Protein AF-A0A7N0UU63-F1 (afdb_monomer)

pLDDT: mean 82.85, std 14.58, range [41.97, 98.31]

Mean predicted aligned error: 13.63 Å

Foldseek 3Di:
DDDDDDDPPPPPPPPPPPPPPVVVVVVLVVVLVVLVVVLCVCVVLLVVCVVVLANPPPALVVLLVLLLVLLVQLLCQDCLNPNPSNSSNVSSVVSNVSSVVSLVSCCRRYDPVRNVVSVVSNVVSVVVSVLVNQCSVCVSVVVVVVSVVVSVVVVVVVVVVVVVVVVVVVVVVVVVVVVVVVVVVVVVVVCPPD

Secondary structure (DSSP, 8-state):
---PPPP--------------HHHHHHHHHHHHHHHHHHHTTHHHHHHHHHHTS-TT--SHHHHHHHHHHHHHHHHTSTTTSTT-HHHHHHHHHHHHHHHHHHHHHHHHS-HHHHHHHHHHHHHHHHHHHHHHHHHHHHHTT-HHHHHHHHHHHHHHHHHHHHHHHHHHHHHHHHHHHHHHHHHHHHHHHT---

Organism: Kalanchoe fedtschenkoi (NCBI:txid63787)

Nearest PDB structures (foldseek):
  5cth-assembly1_B  TM=8.020E-01  e=4.802E-07  Oryza sativa Japonica Group
  5xpd-assembly1_A  TM=7.565E-01  e=1.067E-05  Arabidopsis thaliana
  4x5m-assembly2_B  TM=5.406E-01  e=2.358E-01  Escherichia coli UMEA 3162-1
  3fyq-assembly1_A  TM=2.876E-01  e=2.354E+00  Drosophila melanogaster

Structure (mmCIF, N/CA/C/O backbone):
data_AF-A0A7N0UU63-F1
#
_entry.id   AF-A0A7N0UU63-F1
#
loop_
_atom_site.group_PDB
_atom_site.id
_atom_site.type_symbol
_atom_site.label_atom_id
_atom_site.label_alt_id
_atom_site.label_comp_id
_atom_site.label_asym_id
_atom_site.label_entity_id
_atom_site.label_seq_id
_atom_site.pdbx_PDB_ins_code
_atom_site.Cartn_x
_atom_site.Cartn_y
_atom_site.Cartn_z
_atom_site.occupancy
_atom_site.B_iso_or_equiv
_atom_site.auth_seq_id
_atom_site.auth_comp_id
_atom_site.auth_asym_id
_atom_site.auth_atom_id
_atom_site.pdbx_PDB_model_num
ATOM 1 N N . MET A 1 1 ? 35.064 -8.874 -68.562 1.00 46.47 1 MET A N 1
ATOM 2 C CA . MET A 1 1 ? 35.693 -8.783 -67.228 1.00 46.47 1 MET A CA 1
ATOM 3 C C . MET A 1 1 ? 34.594 -8.720 -66.178 1.00 46.47 1 MET A C 1
ATOM 5 O O . MET A 1 1 ? 33.896 -7.724 -66.097 1.00 46.47 1 MET A O 1
ATOM 9 N N . HIS A 1 2 ? 34.352 -9.835 -65.486 1.00 50.53 2 HIS A N 1
ATOM 10 C CA . HIS A 1 2 ? 33.284 -10.004 -64.494 1.00 50.53 2 HIS A CA 1
ATOM 11 C C . HIS A 1 2 ? 33.895 -9.864 -63.090 1.00 50.53 2 HIS A C 1
ATOM 13 O O . HIS A 1 2 ? 34.487 -10.811 -62.577 1.00 50.53 2 HIS A O 1
ATOM 19 N N . GLY A 1 3 ? 33.800 -8.676 -62.492 1.00 55.97 3 GLY A N 1
ATOM 20 C CA . GLY A 1 3 ? 34.194 -8.434 -61.102 1.00 55.97 3 GLY A CA 1
ATOM 21 C C . GLY A 1 3 ? 32.982 -8.579 -60.185 1.00 55.97 3 GLY A C 1
ATOM 22 O O . GLY A 1 3 ? 32.097 -7.731 -60.210 1.00 55.97 3 GLY A O 1
ATOM 23 N N . ARG A 1 4 ? 32.917 -9.674 -59.417 1.00 59.22 4 ARG A N 1
ATOM 24 C CA . ARG A 1 4 ? 31.860 -9.938 -58.425 1.00 59.22 4 ARG A CA 1
ATOM 25 C C . ARG A 1 4 ? 31.861 -8.861 -57.339 1.00 59.22 4 ARG A C 1
ATOM 27 O O . ARG A 1 4 ? 32.915 -8.531 -56.802 1.00 59.22 4 ARG A O 1
ATOM 34 N N . ALA A 1 5 ? 30.671 -8.387 -56.976 1.00 63.97 5 ALA A N 1
ATOM 35 C CA . ALA A 1 5 ? 30.457 -7.594 -55.772 1.00 63.97 5 ALA A CA 1
ATOM 36 C C . ALA A 1 5 ? 30.889 -8.381 -54.512 1.00 63.97 5 ALA A C 1
ATOM 38 O O . ALA A 1 5 ? 30.737 -9.608 -54.480 1.00 63.97 5 ALA A O 1
ATOM 39 N N . PRO A 1 6 ? 31.426 -7.711 -53.476 1.00 61.84 6 PRO A N 1
ATOM 40 C CA . PRO A 1 6 ? 31.807 -8.368 -52.231 1.00 61.84 6 PRO A CA 1
ATOM 41 C C . PRO A 1 6 ? 30.570 -8.895 -51.479 1.00 61.84 6 PRO A C 1
ATOM 43 O O . PRO A 1 6 ? 29.479 -8.333 -51.610 1.00 61.84 6 PRO A O 1
ATOM 46 N N . PRO A 1 7 ? 30.711 -9.967 -50.680 1.00 58.62 7 PRO A N 1
ATOM 47 C CA . PRO A 1 7 ? 29.585 -10.562 -49.979 1.00 58.62 7 PRO A CA 1
ATOM 48 C C . PRO A 1 7 ? 29.078 -9.617 -48.885 1.00 58.62 7 PRO A C 1
ATOM 50 O O . PRO A 1 7 ? 29.836 -9.181 -48.016 1.00 58.62 7 PRO A O 1
ATOM 53 N N . VAL A 1 8 ? 27.773 -9.343 -48.902 1.00 59.44 8 VAL A N 1
ATOM 54 C CA . VAL A 1 8 ? 27.062 -8.689 -47.800 1.00 59.44 8 VAL A CA 1
ATOM 55 C C . VAL A 1 8 ? 27.135 -9.628 -46.600 1.00 59.44 8 VAL A C 1
ATOM 57 O O . VAL A 1 8 ? 26.431 -10.636 -46.525 1.00 59.44 8 VAL A O 1
ATOM 60 N N . ARG A 1 9 ? 28.042 -9.330 -45.668 1.00 55.66 9 ARG A N 1
ATOM 61 C CA . ARG A 1 9 ? 28.145 -10.044 -44.398 1.00 55.66 9 ARG A CA 1
ATOM 62 C C . ARG A 1 9 ? 26.876 -9.738 -43.611 1.00 55.66 9 ARG A C 1
ATOM 64 O O . ARG A 1 9 ? 26.753 -8.669 -43.026 1.00 55.66 9 ARG A O 1
ATOM 71 N N . SER A 1 10 ? 25.932 -10.675 -43.639 1.00 49.56 10 SER A N 1
ATOM 72 C CA . SER A 1 10 ? 24.759 -10.681 -42.773 1.00 49.56 10 SER A CA 1
ATOM 73 C C . SER A 1 10 ? 25.243 -10.700 -41.325 1.00 49.56 10 SER A C 1
ATOM 75 O O . SER A 1 10 ? 25.594 -11.742 -40.771 1.00 49.56 10 SER A O 1
ATOM 77 N N . THR A 1 11 ? 25.340 -9.519 -40.719 1.00 49.12 11 THR A N 1
ATOM 78 C CA . THR A 1 11 ? 25.430 -9.358 -39.276 1.00 49.12 11 THR A CA 1
ATOM 79 C C . THR A 1 11 ? 24.056 -9.701 -38.732 1.00 49.12 11 THR A C 1
ATOM 81 O O . THR A 1 11 ? 23.241 -8.831 -38.430 1.00 49.12 11 THR A O 1
ATOM 84 N N . ALA A 1 12 ? 23.793 -11.008 -38.647 1.00 52.69 12 ALA A N 1
ATOM 85 C CA . ALA A 1 12 ? 22.730 -11.557 -37.835 1.00 52.69 12 ALA A CA 1
ATOM 86 C C . ALA A 1 12 ? 22.802 -10.832 -36.495 1.00 52.69 12 ALA A C 1
ATOM 88 O O . ALA A 1 12 ? 23.762 -10.977 -35.733 1.00 52.69 12 ALA A O 1
ATOM 89 N N . THR A 1 13 ? 21.823 -9.960 -36.282 1.00 48.84 13 THR A N 1
ATOM 90 C CA . THR A 1 13 ? 21.628 -9.223 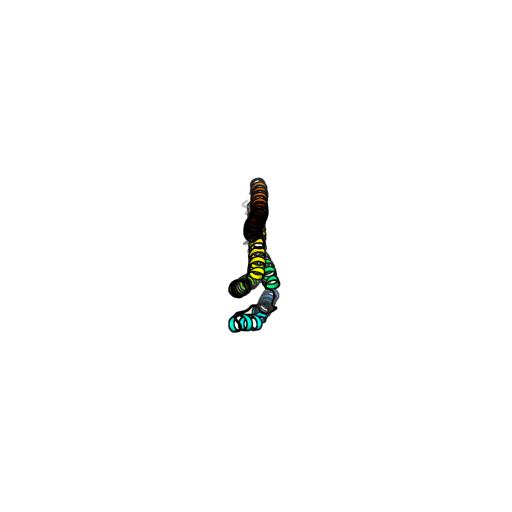-35.054 1.00 48.84 13 THR A CA 1
ATOM 91 C C . THR A 1 13 ? 21.385 -10.289 -34.008 1.00 48.84 13 THR A C 1
ATOM 93 O O . THR A 1 13 ? 20.261 -10.749 -33.810 1.00 48.84 13 THR A O 1
ATOM 96 N N . ARG A 1 14 ? 22.461 -10.743 -33.363 1.00 47.53 14 ARG A N 1
ATOM 97 C CA . ARG A 1 14 ? 22.382 -11.410 -32.079 1.00 47.53 14 ARG A CA 1
ATOM 98 C C . ARG A 1 14 ? 21.751 -10.345 -31.199 1.00 47.53 14 ARG A C 1
ATOM 100 O O . ARG A 1 14 ? 22.450 -9.486 -30.671 1.00 47.53 14 ARG A O 1
ATOM 107 N N . LYS A 1 15 ? 20.414 -10.332 -31.128 1.00 42.56 15 LYS A N 1
ATOM 108 C CA . LYS A 1 15 ? 19.699 -9.755 -29.999 1.00 42.56 15 LYS A CA 1
ATOM 109 C C . LYS A 1 15 ? 20.327 -10.482 -28.830 1.00 42.56 15 LYS A C 1
ATOM 111 O O . LYS A 1 15 ? 20.055 -11.659 -28.610 1.00 42.56 15 LYS A O 1
ATOM 116 N N . SER A 1 16 ? 21.317 -9.829 -28.232 1.00 41.97 16 SER A N 1
ATOM 117 C CA . SER A 1 16 ? 21.911 -10.237 -26.984 1.00 41.97 16 SER A CA 1
ATOM 118 C C . SER A 1 16 ? 20.726 -10.244 -26.043 1.00 41.97 16 SER A C 1
ATOM 120 O O . SER A 1 16 ? 20.267 -9.192 -25.608 1.00 41.9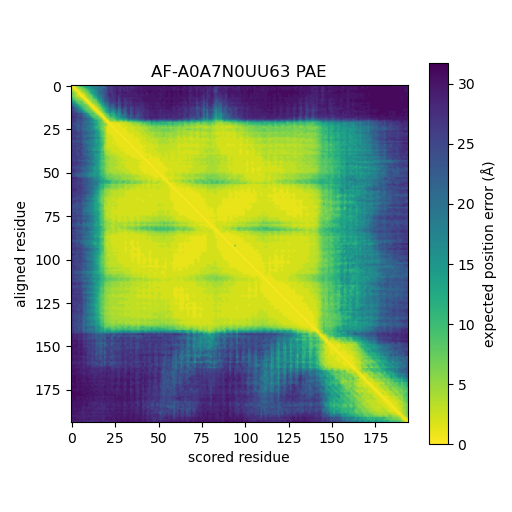7 16 SER A O 1
ATOM 122 N N . PHE A 1 17 ? 20.124 -11.419 -25.883 1.00 46.50 17 PHE A N 1
ATOM 123 C CA . PHE A 1 17 ? 19.252 -11.700 -24.771 1.00 46.50 17 PHE A CA 1
ATOM 124 C C . PHE A 1 17 ? 20.180 -11.498 -23.587 1.00 46.50 17 PHE A C 1
ATOM 126 O O . PHE A 1 17 ? 21.061 -12.324 -23.343 1.00 46.50 17 PHE A O 1
ATOM 133 N N . THR A 1 18 ? 20.120 -10.300 -23.010 1.00 53.41 18 THR A N 1
ATOM 134 C CA . THR A 1 18 ? 20.907 -9.892 -21.862 1.00 53.41 18 THR A CA 1
ATOM 135 C C . THR A 1 18 ? 20.716 -10.990 -20.834 1.00 53.41 18 THR A C 1
ATOM 137 O O . THR A 1 18 ? 19.637 -11.135 -20.262 1.00 53.41 18 THR A O 1
ATOM 140 N N . MET A 1 19 ? 21.738 -11.834 -20.654 1.00 46.66 19 MET A N 1
ATOM 141 C CA . MET A 1 19 ? 21.790 -12.690 -19.485 1.00 46.66 19 MET A CA 1
ATOM 142 C C . MET A 1 19 ? 21.797 -11.718 -18.315 1.00 46.66 19 MET A C 1
ATOM 144 O O . MET A 1 19 ? 22.805 -11.055 -18.067 1.00 46.66 19 MET A O 1
ATOM 148 N N . HIS A 1 20 ? 20.652 -11.584 -17.643 1.00 61.19 20 HIS A N 1
ATOM 149 C CA . HIS A 1 20 ? 20.612 -11.079 -16.283 1.00 61.19 20 HIS A CA 1
ATOM 150 C C . HIS A 1 20 ? 21.767 -11.755 -15.549 1.00 61.19 20 HIS A C 1
ATOM 152 O O . HIS A 1 20 ? 21.856 -12.984 -15.566 1.00 61.19 20 HIS A O 1
ATOM 158 N N . ASN A 1 21 ? 22.690 -10.968 -14.993 1.00 78.38 21 ASN A N 1
ATOM 159 C CA . ASN A 1 21 ? 23.820 -11.520 -14.261 1.00 78.38 21 ASN A CA 1
ATOM 160 C C . ASN A 1 21 ? 23.247 -12.474 -13.193 1.00 78.38 21 ASN A C 1
ATOM 162 O O . ASN A 1 21 ? 22.500 -12.007 -12.325 1.00 78.38 21 ASN A O 1
ATOM 166 N N . PRO A 1 22 ? 23.530 -13.790 -13.264 1.00 85.00 22 PRO A N 1
ATOM 167 C CA . PRO A 1 22 ? 22.856 -14.789 -12.437 1.00 85.00 22 PRO A CA 1
ATOM 168 C C . PRO A 1 22 ? 23.024 -14.495 -10.944 1.00 85.00 22 PRO A C 1
ATOM 170 O O . PRO A 1 22 ? 22.123 -14.783 -10.161 1.00 85.00 22 PRO A O 1
ATOM 173 N N . ALA A 1 23 ? 24.117 -13.827 -10.558 1.00 87.06 23 ALA A N 1
ATOM 174 C CA . ALA A 1 23 ? 24.323 -13.354 -9.198 1.00 87.06 23 ALA A CA 1
ATOM 175 C C . ALA A 1 23 ? 23.225 -12.376 -8.742 1.00 87.06 23 ALA A C 1
ATOM 177 O O . ALA A 1 23 ? 22.649 -12.574 -7.678 1.00 87.06 23 ALA A O 1
ATOM 178 N N . HIS A 1 24 ? 22.872 -11.364 -9.545 1.00 84.25 24 HIS A N 1
ATOM 179 C CA . HIS A 1 24 ? 21.827 -10.391 -9.185 1.00 84.25 24 HIS A CA 1
ATOM 180 C C . HIS A 1 24 ? 20.459 -11.053 -9.025 1.00 84.25 24 HIS A C 1
ATOM 182 O O . HIS A 1 24 ? 19.702 -10.697 -8.126 1.00 84.25 24 HIS A O 1
ATOM 188 N N . PHE A 1 25 ? 20.153 -12.038 -9.870 1.00 88.44 25 PHE A N 1
ATOM 189 C CA . PHE A 1 25 ? 18.913 -12.800 -9.767 1.00 88.44 25 PHE A CA 1
ATOM 190 C C . PHE A 1 25 ? 18.867 -13.638 -8.480 1.00 88.44 25 PHE A C 1
ATOM 192 O O . PHE A 1 25 ? 17.881 -13.587 -7.747 1.00 88.44 25 PHE A O 1
ATOM 199 N N . ILE A 1 26 ? 19.957 -14.346 -8.162 1.00 91.56 26 ILE A N 1
ATOM 200 C CA . ILE A 1 26 ? 20.082 -15.146 -6.934 1.00 91.56 26 ILE A CA 1
ATOM 201 C C . ILE A 1 26 ? 19.970 -14.255 -5.691 1.00 91.56 26 ILE A C 1
ATOM 203 O O . ILE A 1 26 ? 19.153 -14.534 -4.813 1.00 91.56 26 ILE A O 1
ATOM 207 N N . PHE A 1 27 ? 20.729 -13.156 -5.626 1.00 92.12 27 PHE A N 1
ATOM 208 C CA . PHE A 1 27 ? 20.632 -12.200 -4.519 1.00 92.12 27 PHE A CA 1
ATOM 209 C C . PHE A 1 27 ? 19.227 -11.602 -4.403 1.00 92.12 27 PHE A C 1
ATOM 211 O O . PHE A 1 27 ? 18.721 -11.454 -3.292 1.00 92.12 27 PHE A O 1
ATOM 218 N N . GLY A 1 28 ? 18.563 -11.331 -5.530 1.00 90.75 28 GLY A N 1
ATOM 219 C CA . GLY A 1 28 ? 17.175 -10.879 -5.555 1.00 90.75 28 GLY A CA 1
ATOM 220 C C . GLY A 1 28 ? 16.205 -11.887 -4.931 1.00 90.75 28 GLY A C 1
ATOM 221 O O . GLY A 1 28 ? 15.359 -11.498 -4.131 1.00 90.75 28 GLY A O 1
ATOM 222 N N . ILE A 1 29 ? 16.351 -13.185 -5.218 1.00 93.44 29 ILE A N 1
ATOM 223 C CA . ILE A 1 29 ? 15.523 -14.240 -4.603 1.00 93.44 29 ILE A CA 1
ATOM 224 C C . ILE A 1 29 ? 15.723 -14.285 -3.085 1.00 93.44 29 ILE A C 1
ATOM 226 O O . ILE A 1 29 ? 14.743 -14.272 -2.338 1.00 93.44 29 ILE A O 1
ATOM 230 N N . PHE A 1 30 ? 16.973 -14.307 -2.616 1.00 94.81 30 PHE A N 1
ATOM 231 C CA . PHE A 1 30 ? 17.266 -14.345 -1.179 1.00 94.81 30 PHE A CA 1
ATOM 232 C C . PHE A 1 30 ? 16.781 -13.084 -0.451 1.00 94.81 30 PHE A C 1
ATOM 234 O O . PHE A 1 30 ? 16.202 -13.176 0.637 1.00 94.81 30 PHE A O 1
ATOM 241 N N . GLY A 1 31 ? 16.962 -11.911 -1.064 1.00 94.19 31 GLY A N 1
ATOM 242 C CA . GLY A 1 31 ? 16.437 -10.646 -0.553 1.00 94.19 31 GLY A CA 1
ATOM 243 C C . GLY A 1 31 ? 14.913 -10.663 -0.435 1.00 94.19 31 GLY A C 1
ATOM 244 O O . GLY A 1 31 ? 14.374 -10.304 0.609 1.00 94.19 31 GLY A O 1
ATOM 245 N N . ASN A 1 32 ? 14.218 -11.175 -1.454 1.00 95.50 32 ASN A N 1
ATOM 246 C CA . ASN A 1 32 ? 12.761 -11.300 -1.448 1.00 95.50 32 ASN A CA 1
ATOM 247 C C . ASN A 1 32 ? 12.252 -12.276 -0.384 1.00 95.50 32 ASN A C 1
ATOM 249 O O . ASN A 1 32 ? 11.284 -11.967 0.308 1.00 95.50 32 ASN A O 1
ATOM 253 N N . ALA A 1 33 ? 12.917 -13.418 -0.197 1.00 94.88 33 ALA A N 1
ATOM 254 C CA . ALA A 1 33 ? 12.572 -14.346 0.878 1.00 94.88 33 ALA A CA 1
ATOM 255 C C . ALA A 1 33 ? 12.703 -13.674 2.257 1.00 94.88 33 ALA A C 1
ATOM 257 O O . ALA A 1 33 ? 11.794 -13.754 3.080 1.00 94.88 33 ALA A O 1
ATOM 258 N N . THR A 1 34 ? 13.799 -12.946 2.483 1.00 95.31 34 THR A N 1
ATOM 259 C CA . THR A 1 34 ? 14.048 -12.218 3.738 1.00 95.31 34 THR A CA 1
ATOM 260 C C . THR A 1 34 ? 13.009 -11.119 3.971 1.00 95.31 34 THR A C 1
ATOM 262 O O . THR A 1 34 ? 12.458 -11.001 5.064 1.00 95.31 34 THR A O 1
ATOM 265 N N . ALA A 1 35 ? 12.684 -10.346 2.934 1.00 95.06 35 ALA A N 1
ATOM 266 C CA . ALA A 1 35 ? 11.656 -9.313 2.993 1.00 95.06 35 ALA A CA 1
ATOM 267 C C . ALA A 1 35 ? 10.264 -9.896 3.287 1.00 95.06 35 ALA A C 1
ATOM 269 O O . ALA A 1 35 ? 9.506 -9.306 4.053 1.00 95.06 35 ALA A O 1
ATOM 270 N N . LEU A 1 36 ? 9.938 -11.079 2.754 1.00 95.50 36 LEU A N 1
ATOM 271 C CA . LEU A 1 36 ? 8.677 -11.750 3.066 1.00 95.50 36 LEU A CA 1
ATOM 272 C C . LEU A 1 36 ? 8.585 -12.097 4.556 1.00 95.50 36 LEU A C 1
ATOM 274 O O . LEU A 1 36 ? 7.558 -11.837 5.177 1.00 95.50 36 LEU A O 1
ATOM 278 N N . PHE A 1 37 ? 9.661 -12.612 5.159 1.00 95.38 37 PHE A N 1
ATOM 279 C CA . PHE A 1 37 ? 9.691 -12.839 6.608 1.00 95.38 37 PHE A CA 1
ATOM 280 C C . PHE A 1 37 ? 9.491 -11.545 7.401 1.00 95.38 37 PHE A C 1
ATOM 282 O O . PHE A 1 37 ? 8.786 -11.556 8.409 1.00 95.38 37 PHE A O 1
ATOM 289 N N . LEU A 1 38 ? 10.048 -10.427 6.928 1.00 93.94 38 LEU A N 1
ATOM 290 C CA . LEU A 1 38 ? 9.858 -9.125 7.563 1.00 93.94 38 LEU A CA 1
ATOM 291 C C . LEU A 1 38 ? 8.393 -8.663 7.504 1.00 93.94 38 LEU A C 1
ATOM 293 O O . LEU A 1 38 ? 7.858 -8.240 8.526 1.00 93.94 38 LEU A O 1
ATOM 297 N N . PHE A 1 39 ? 7.715 -8.818 6.361 1.00 92.69 39 PHE A N 1
ATOM 298 C CA . PHE A 1 39 ? 6.278 -8.522 6.241 1.00 92.69 39 PHE A CA 1
ATOM 299 C C . PHE A 1 39 ? 5.402 -9.434 7.111 1.00 92.69 39 PHE A C 1
ATOM 301 O O . PHE A 1 39 ? 4.321 -9.041 7.551 1.00 92.69 39 PHE A O 1
ATOM 308 N N . LEU A 1 40 ? 5.856 -10.654 7.398 1.00 94.94 40 LEU A N 1
ATOM 309 C CA . LEU A 1 40 ? 5.154 -11.593 8.275 1.00 94.94 40 LEU A CA 1
ATOM 310 C C . LEU A 1 40 ? 5.480 -11.387 9.765 1.00 94.94 40 LEU A C 1
ATOM 312 O O . LEU A 1 40 ? 4.766 -11.915 10.616 1.00 94.94 40 LEU A O 1
ATOM 316 N N . ALA A 1 41 ? 6.501 -10.601 10.116 1.00 95.75 41 ALA A N 1
ATOM 317 C CA . ALA A 1 41 ? 6.877 -10.359 11.511 1.00 95.75 41 ALA A CA 1
ATOM 318 C C . ALA A 1 41 ? 5.719 -9.804 12.381 1.00 95.75 41 ALA A C 1
ATOM 320 O O . ALA A 1 41 ? 5.544 -10.282 13.507 1.00 95.75 41 ALA A O 1
ATOM 321 N N . PRO A 1 42 ? 4.854 -8.887 11.891 1.00 94.56 42 PRO A N 1
ATOM 322 C CA . PRO A 1 42 ? 3.711 -8.387 12.659 1.00 94.56 42 PRO A CA 1
ATOM 323 C C . PRO A 1 42 ? 2.568 -9.395 12.867 1.00 94.56 42 PRO A C 1
ATOM 325 O O . PRO A 1 42 ? 1.629 -9.089 13.606 1.00 94.56 42 PRO A O 1
ATOM 328 N N . LEU A 1 43 ? 2.616 -10.600 12.277 1.00 94.75 43 LEU A N 1
ATOM 329 C CA . LEU A 1 43 ? 1.552 -11.605 12.418 1.00 94.75 43 LEU A CA 1
ATOM 330 C C . LEU A 1 43 ? 1.236 -11.933 13.878 1.00 94.75 43 LEU A C 1
ATOM 332 O O . LEU A 1 43 ? 0.074 -12.134 14.231 1.00 94.75 43 LEU A O 1
ATOM 336 N N . ILE A 1 44 ? 2.255 -11.984 14.739 1.00 94.56 44 ILE A N 1
ATOM 337 C CA . ILE A 1 44 ? 2.070 -12.289 16.163 1.00 94.56 44 ILE A CA 1
ATOM 338 C C . ILE A 1 44 ? 1.230 -11.200 16.842 1.00 94.56 44 ILE A C 1
ATOM 340 O O . ILE A 1 44 ? 0.303 -11.510 17.596 1.00 94.56 44 ILE A O 1
ATOM 344 N N . THR A 1 45 ? 1.490 -9.934 16.509 1.00 94.94 45 THR A N 1
ATOM 345 C CA . THR A 1 45 ? 0.726 -8.778 16.990 1.00 94.94 45 THR A CA 1
ATOM 346 C C . THR A 1 45 ? -0.720 -8.836 16.507 1.00 94.94 45 THR A C 1
ATOM 348 O O . THR A 1 45 ? -1.647 -8.734 17.308 1.00 94.94 45 THR A O 1
ATOM 351 N N . PHE A 1 46 ? -0.951 -9.084 15.217 1.00 94.94 46 PHE A N 1
ATOM 352 C CA . PHE A 1 46 ? -2.314 -9.141 14.679 1.00 94.94 46 PHE A CA 1
ATOM 353 C C . PHE A 1 46 ? -3.110 -10.348 15.160 1.00 94.94 46 PHE A C 1
ATOM 355 O O . PHE A 1 46 ? -4.310 -10.234 15.411 1.00 94.94 46 PHE A O 1
ATOM 362 N N . LYS A 1 47 ? -2.451 -11.486 15.389 1.00 96.00 47 LYS A N 1
ATOM 363 C CA . LYS A 1 47 ? -3.076 -12.640 16.041 1.00 96.00 47 LYS A CA 1
ATOM 364 C C . LYS A 1 47 ? -3.596 -12.271 17.433 1.00 96.00 47 LYS A C 1
ATOM 366 O O . LYS A 1 47 ? -4.684 -12.709 17.809 1.00 96.00 47 LYS A O 1
ATOM 371 N N . ARG A 1 48 ? -2.853 -11.452 18.187 1.00 95.69 48 ARG A N 1
ATOM 372 C CA . ARG A 1 48 ? -3.296 -10.925 19.485 1.00 95.69 48 ARG A CA 1
ATOM 373 C C . ARG A 1 4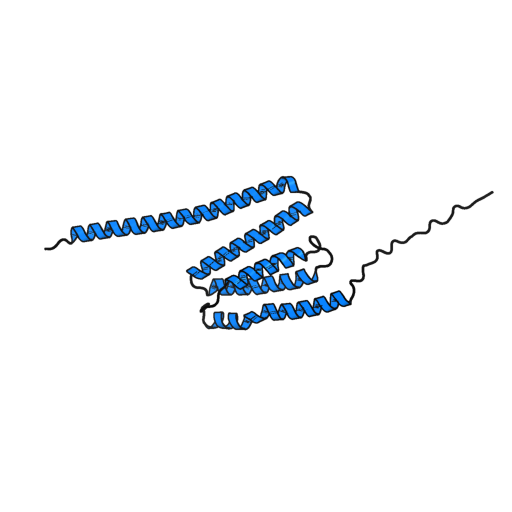8 ? -4.502 -10.003 19.332 1.00 95.69 48 ARG A C 1
ATOM 375 O O . ARG A 1 48 ? -5.487 -10.255 20.011 1.00 95.69 48 ARG A O 1
ATOM 382 N N . VAL A 1 49 ? -4.469 -9.043 18.405 1.00 96.19 49 VAL A N 1
ATOM 383 C CA . VAL A 1 49 ? -5.598 -8.126 18.128 1.00 96.19 49 VAL A CA 1
ATOM 384 C C . VAL A 1 49 ? -6.886 -8.889 17.801 1.00 96.19 49 VAL A C 1
ATOM 386 O O . VAL A 1 49 ? -7.947 -8.608 18.355 1.00 96.19 49 VAL A O 1
ATOM 389 N N . VAL A 1 50 ? -6.804 -9.913 16.944 1.00 96.56 50 VAL A N 1
ATOM 390 C CA . VAL A 1 50 ? -7.969 -10.739 16.580 1.00 96.56 50 VAL A CA 1
ATOM 391 C C . VAL A 1 50 ? -8.505 -11.520 17.784 1.00 96.56 50 VAL A C 1
ATOM 393 O O . VAL A 1 50 ? -9.722 -11.668 17.928 1.00 96.56 50 VAL A O 1
ATOM 396 N N . ARG A 1 51 ? -7.614 -12.017 18.652 1.00 96.75 51 ARG A N 1
ATOM 397 C CA . ARG A 1 51 ? -7.979 -12.774 19.857 1.00 96.75 51 ARG A CA 1
ATOM 398 C C . ARG A 1 51 ? -8.568 -11.882 20.951 1.00 96.75 51 ARG A C 1
ATOM 400 O O . ARG A 1 51 ? -9.530 -12.294 21.587 1.00 96.75 51 ARG A O 1
ATOM 407 N N . SER A 1 52 ? -8.004 -10.697 21.174 1.00 95.19 52 SER A N 1
ATOM 408 C CA . SER A 1 52 ? -8.472 -9.735 22.180 1.00 95.19 52 SER A CA 1
ATOM 409 C C . SER A 1 52 ? -9.669 -8.910 21.706 1.00 95.19 52 SER A C 1
ATOM 411 O O . SER A 1 52 ? -10.302 -8.248 22.523 1.00 95.19 52 SER A O 1
ATOM 413 N N . LYS A 1 53 ? -9.984 -8.948 20.401 1.00 93.56 53 LYS A N 1
ATOM 414 C CA . LYS A 1 53 ? -11.034 -8.139 19.758 1.00 93.56 53 LYS A CA 1
ATOM 415 C C . LYS A 1 53 ? -10.827 -6.633 19.964 1.00 93.56 53 LYS A C 1
ATOM 417 O O . LYS A 1 53 ? -11.784 -5.867 19.932 1.00 93.56 53 LYS A O 1
ATOM 422 N N . SER A 1 54 ? -9.579 -6.221 20.170 1.00 91.62 54 SER A N 1
ATOM 423 C CA . SER A 1 54 ? -9.183 -4.846 20.454 1.00 91.62 54 SER A CA 1
ATOM 424 C C . SER A 1 54 ? -7.792 -4.581 19.894 1.00 91.62 54 SER A C 1
ATOM 426 O O . SER A 1 54 ? -6.914 -5.443 19.945 1.00 91.62 54 SER A O 1
ATOM 428 N N . THR A 1 55 ? -7.569 -3.370 19.389 1.00 89.81 55 THR A N 1
ATOM 429 C CA . THR A 1 55 ? -6.237 -2.901 18.978 1.00 89.81 55 THR A CA 1
ATOM 430 C C . THR A 1 55 ? -5.324 -2.586 20.162 1.00 89.81 55 THR A C 1
ATOM 432 O O . THR A 1 55 ? -4.149 -2.301 19.956 1.00 89.81 55 THR A O 1
ATOM 435 N N . GLU A 1 56 ? -5.822 -2.700 21.397 1.00 91.19 56 GLU A N 1
ATOM 436 C CA . GLU A 1 56 ? -5.086 -2.401 22.628 1.00 91.19 56 GLU A CA 1
ATOM 437 C C . GLU A 1 56 ? -4.413 -1.017 22.557 1.00 91.19 56 GLU A C 1
ATOM 439 O O . GLU A 1 56 ? -5.112 -0.016 22.464 1.00 91.19 56 GLU A O 1
ATOM 444 N N . GLN A 1 57 ? -3.078 -0.955 22.607 1.00 88.75 57 GLN A N 1
ATOM 445 C CA . GLN A 1 57 ? -2.279 0.272 22.455 1.00 88.75 57 GLN A CA 1
ATOM 446 C C . GLN A 1 57 ? -1.505 0.294 21.122 1.00 88.75 57 GLN A C 1
ATOM 448 O O . GLN A 1 57 ? -0.596 1.102 20.928 1.00 88.75 57 GLN A O 1
ATOM 453 N N . PHE A 1 58 ? -1.808 -0.630 20.205 1.00 91.75 58 PHE A N 1
ATOM 454 C CA . PHE A 1 58 ? -1.134 -0.712 18.916 1.00 91.75 58 PHE A CA 1
ATOM 455 C C . PHE A 1 58 ? -1.669 0.359 17.961 1.00 91.75 58 PHE A C 1
ATOM 457 O O . PHE A 1 58 ? -2.871 0.576 17.856 1.00 91.75 58 PHE A O 1
ATOM 464 N N . SER A 1 59 ? -0.770 0.996 17.209 1.00 91.69 59 SER A N 1
ATOM 465 C CA . SER A 1 59 ? -1.128 2.004 16.205 1.00 91.69 59 SER A CA 1
ATOM 466 C C . SER A 1 59 ? -1.238 1.389 14.813 1.00 91.69 59 SER A C 1
ATOM 468 O O . SER A 1 59 ? -0.354 0.647 14.390 1.00 91.69 59 SER A O 1
ATOM 470 N N . GLY A 1 60 ? -2.288 1.757 14.074 1.00 91.88 60 GLY A N 1
ATOM 471 C CA . GLY A 1 60 ? -2.486 1.352 12.678 1.00 91.88 60 GLY A CA 1
ATOM 472 C C . GLY A 1 60 ? -1.643 2.139 11.662 1.00 91.88 60 GLY A C 1
ATOM 473 O O . GLY A 1 60 ? -1.543 1.740 10.505 1.00 91.88 60 GLY A O 1
ATOM 474 N N . ILE A 1 61 ? -1.043 3.265 12.072 1.00 93.25 61 ILE A N 1
ATOM 475 C CA . ILE A 1 61 ? -0.341 4.202 11.174 1.00 93.25 61 ILE A CA 1
ATOM 476 C C . ILE A 1 61 ? 0.840 3.546 10.442 1.00 93.25 61 ILE A C 1
ATOM 478 O O . ILE A 1 61 ? 0.922 3.727 9.226 1.00 93.25 61 ILE A O 1
ATOM 482 N N . PRO A 1 62 ? 1.734 2.784 11.110 1.00 95.62 62 PRO A N 1
ATOM 483 C CA . PRO A 1 62 ? 2.881 2.179 10.439 1.00 95.62 62 PRO A CA 1
ATOM 484 C C . PRO A 1 62 ? 2.474 1.288 9.265 1.00 95.62 62 PRO A C 1
ATOM 486 O O . PRO A 1 62 ? 3.085 1.379 8.212 1.00 95.62 62 PRO A O 1
ATOM 489 N N . TYR A 1 63 ? 1.395 0.513 9.398 1.00 97.31 63 TYR A N 1
ATOM 490 C CA . TYR A 1 63 ? 0.924 -0.401 8.350 1.00 97.31 63 TYR A CA 1
ATOM 491 C C . TYR A 1 63 ? 0.389 0.344 7.123 1.00 97.31 63 TYR A C 1
ATOM 493 O O . TYR A 1 63 ? 0.671 -0.021 5.986 1.00 97.31 63 TYR A O 1
ATOM 501 N N . VAL A 1 64 ? -0.316 1.463 7.330 1.00 92.88 64 VAL A N 1
ATOM 502 C CA . VAL A 1 64 ? -0.772 2.318 6.220 1.00 92.88 64 VAL A CA 1
ATOM 503 C C . VAL A 1 64 ? 0.410 2.989 5.507 1.00 92.88 64 VAL A C 1
ATOM 505 O O . VAL A 1 64 ? 0.412 3.100 4.281 1.00 92.88 64 VAL A O 1
ATOM 508 N N . MET A 1 65 ? 1.438 3.408 6.249 1.00 96.50 65 MET A N 1
ATOM 509 C CA . MET A 1 65 ? 2.645 3.997 5.657 1.00 96.50 65 MET A CA 1
ATOM 510 C C . MET A 1 65 ? 3.483 2.958 4.904 1.00 96.50 65 MET A C 1
ATOM 512 O O . MET A 1 65 ? 3.937 3.222 3.789 1.00 96.50 65 MET A O 1
ATOM 516 N N . THR A 1 66 ? 3.647 1.758 5.464 1.00 96.69 66 THR A N 1
ATOM 517 C CA . THR A 1 66 ? 4.321 0.646 4.787 1.00 96.69 66 THR A CA 1
ATOM 518 C C . THR A 1 66 ? 3.558 0.232 3.533 1.00 96.69 66 THR A C 1
ATOM 520 O O . THR A 1 66 ? 4.186 -0.015 2.506 1.00 96.69 66 THR A O 1
ATOM 523 N N . LEU A 1 67 ? 2.220 0.240 3.563 1.00 97.56 67 LEU A N 1
ATOM 524 C CA . LEU A 1 67 ? 1.392 0.005 2.382 1.00 97.56 67 LEU A CA 1
ATOM 525 C C . LEU A 1 67 ? 1.677 1.026 1.272 1.00 97.56 67 LEU A C 1
ATOM 527 O O . LEU A 1 67 ? 1.883 0.617 0.131 1.00 97.56 67 LEU A O 1
ATOM 531 N N . LEU A 1 68 ? 1.750 2.329 1.584 1.00 95.62 68 LEU A N 1
ATOM 532 C CA . LEU A 1 68 ? 2.134 3.352 0.600 1.00 95.62 68 LEU A CA 1
ATOM 533 C C . LEU A 1 68 ? 3.508 3.042 -0.010 1.00 95.62 68 LEU A C 1
ATOM 535 O O . LEU A 1 68 ? 3.658 3.047 -1.231 1.00 95.62 68 LEU A O 1
ATOM 539 N N . ASN A 1 69 ? 4.498 2.748 0.836 1.00 97.94 69 ASN A N 1
ATOM 540 C CA . ASN A 1 69 ? 5.849 2.412 0.392 1.00 97.94 69 ASN A CA 1
ATOM 541 C C . ASN A 1 69 ? 5.865 1.181 -0.529 1.00 97.94 69 ASN A C 1
ATOM 543 O O . ASN A 1 69 ? 6.525 1.191 -1.570 1.00 97.94 69 ASN A O 1
ATOM 547 N N . CYS A 1 70 ? 5.109 0.143 -0.171 1.00 98.19 70 CYS A N 1
ATOM 548 C CA . CYS A 1 70 ? 4.973 -1.069 -0.968 1.00 98.19 70 CYS A CA 1
ATOM 549 C C . CYS A 1 70 ? 4.304 -0.778 -2.311 1.00 98.19 70 CYS A C 1
ATOM 551 O O . CYS A 1 70 ? 4.807 -1.203 -3.342 1.00 98.19 70 CYS A O 1
ATOM 553 N N . LEU A 1 71 ? 3.212 -0.013 -2.335 1.00 98.19 71 LEU A N 1
ATOM 554 C CA . LEU A 1 71 ? 2.520 0.340 -3.575 1.00 98.19 71 LEU A CA 1
ATOM 555 C C . LEU A 1 71 ? 3.421 1.150 -4.518 1.00 98.19 71 LEU A C 1
ATOM 557 O O . LEU A 1 71 ? 3.522 0.819 -5.699 1.00 98.19 71 LEU A O 1
ATOM 561 N N . LEU A 1 72 ? 4.130 2.159 -4.002 1.00 97.38 72 LEU A N 1
ATOM 562 C CA . LEU A 1 72 ? 5.065 2.966 -4.793 1.00 97.38 72 LEU A CA 1
ATOM 563 C C . LEU A 1 72 ? 6.233 2.129 -5.329 1.00 97.38 72 LEU A C 1
ATOM 565 O O . LEU A 1 72 ? 6.564 2.220 -6.510 1.00 97.38 72 LEU A O 1
ATOM 569 N N . SER A 1 73 ? 6.823 1.276 -4.490 1.00 97.44 73 SER A N 1
ATOM 570 C CA . SER A 1 73 ? 7.927 0.394 -4.889 1.00 97.44 73 SER A CA 1
ATOM 571 C C . SER A 1 73 ? 7.473 -0.675 -5.885 1.00 97.44 73 SER A C 1
ATOM 573 O O . SER A 1 73 ? 8.188 -0.987 -6.839 1.00 97.44 73 SER A O 1
ATOM 575 N N . ALA A 1 74 ? 6.262 -1.212 -5.703 1.00 97.81 74 ALA A N 1
ATOM 576 C CA . ALA A 1 74 ? 5.670 -2.181 -6.611 1.00 97.81 74 ALA A CA 1
ATOM 577 C C . ALA A 1 74 ? 5.427 -1.571 -7.993 1.00 97.81 74 ALA A C 1
ATOM 579 O O . ALA A 1 74 ? 5.772 -2.188 -9.001 1.00 97.81 74 ALA A O 1
ATOM 580 N N . TRP A 1 75 ? 4.887 -0.349 -8.019 1.00 97.56 75 TRP A N 1
ATOM 581 C CA . TRP A 1 75 ? 4.655 0.430 -9.230 1.00 97.56 75 TRP A CA 1
ATOM 582 C C . TRP A 1 75 ? 5.955 0.786 -9.948 1.00 97.56 75 TRP A C 1
ATOM 584 O O . TRP A 1 75 ? 6.066 0.580 -11.153 1.00 97.56 75 TRP A O 1
ATOM 594 N N . TYR A 1 76 ? 6.961 1.250 -9.204 1.00 95.50 76 TYR A N 1
ATOM 595 C CA . TYR A 1 76 ? 8.289 1.537 -9.742 1.00 95.50 76 TYR A CA 1
ATOM 596 C C . TYR A 1 76 ? 8.920 0.316 -10.429 1.00 95.50 76 TYR A C 1
ATOM 598 O O . TYR A 1 76 ? 9.514 0.451 -11.495 1.00 95.50 76 TYR A O 1
ATOM 606 N N . GLY A 1 77 ? 8.765 -0.879 -9.852 1.00 95.44 77 GLY A N 1
ATOM 607 C CA . GLY A 1 77 ? 9.330 -2.114 -10.402 1.00 95.44 77 GLY A CA 1
ATOM 608 C C . GLY A 1 77 ? 8.633 -2.654 -11.659 1.00 95.44 77 GLY A C 1
ATOM 609 O O . GLY A 1 77 ? 9.085 -3.662 -12.206 1.00 95.44 77 GLY A O 1
ATOM 610 N N . LEU A 1 78 ? 7.531 -2.044 -12.114 1.00 95.19 78 LEU A N 1
ATOM 611 C CA . LEU A 1 78 ? 6.831 -2.482 -13.322 1.00 95.19 78 LEU A CA 1
ATOM 612 C C . LEU A 1 78 ? 7.654 -2.164 -14.582 1.00 95.19 78 LEU A C 1
ATOM 614 O O . LEU A 1 78 ? 8.247 -1.090 -14.674 1.00 95.19 78 LEU A O 1
ATOM 618 N N . PRO A 1 79 ? 7.640 -3.041 -15.607 1.00 93.06 79 PRO A N 1
ATOM 619 C CA . PRO A 1 79 ? 8.556 -2.957 -16.752 1.00 93.06 79 PRO A CA 1
ATOM 620 C C . PRO A 1 79 ? 8.364 -1.712 -17.629 1.00 93.06 79 PRO A C 1
ATOM 622 O O . PRO A 1 79 ? 9.271 -1.338 -18.371 1.00 93.06 79 PRO A O 1
ATOM 625 N N . PHE A 1 80 ? 7.192 -1.076 -17.563 1.00 91.06 80 PHE A N 1
ATOM 626 C CA . PHE A 1 80 ? 6.911 0.178 -18.263 1.00 91.06 80 PHE A CA 1
ATOM 627 C C . PHE A 1 80 ? 7.368 1.423 -17.483 1.00 91.06 80 PHE A C 1
ATOM 629 O O . PHE A 1 80 ? 7.489 2.484 -18.086 1.00 91.06 80 PHE A O 1
ATOM 636 N N . VAL A 1 81 ? 7.647 1.301 -16.176 1.00 92.19 81 VAL A N 1
ATOM 637 C CA . VAL A 1 81 ? 8.200 2.379 -15.334 1.00 92.19 81 VAL A CA 1
ATOM 638 C C . VAL A 1 81 ? 9.717 2.240 -15.213 1.00 92.19 81 VAL A C 1
ATOM 640 O O . VAL A 1 81 ? 10.444 3.194 -15.481 1.00 92.19 81 VAL A O 1
ATOM 643 N N . SER A 1 82 ? 10.203 1.049 -14.854 1.00 89.94 82 SER A N 1
ATOM 644 C CA . SER A 1 82 ? 11.628 0.745 -14.728 1.00 89.94 82 SER A CA 1
ATOM 645 C C . SER A 1 82 ? 11.944 -0.635 -15.302 1.00 89.94 82 SER A C 1
ATOM 647 O O . SER A 1 82 ? 11.337 -1.643 -14.937 1.00 89.94 82 SER A O 1
ATOM 649 N N . LYS A 1 83 ? 12.918 -0.696 -16.215 1.00 89.62 83 LYS A N 1
ATOM 650 C CA . LYS A 1 83 ? 13.355 -1.957 -16.834 1.00 89.62 83 LYS A CA 1
ATOM 651 C C . LYS A 1 83 ? 14.131 -2.804 -15.820 1.00 89.62 83 LYS A C 1
ATOM 653 O O . LYS A 1 83 ? 14.776 -2.259 -14.931 1.00 89.62 83 LYS A O 1
ATOM 658 N N . ASP A 1 84 ? 14.041 -4.128 -15.953 1.00 87.56 84 ASP A N 1
ATOM 659 C CA . ASP A 1 84 ? 14.805 -5.122 -15.176 1.00 87.56 84 ASP A CA 1
ATOM 660 C C . ASP A 1 84 ? 14.604 -5.095 -13.638 1.00 87.56 84 ASP A C 1
ATOM 662 O O . ASP A 1 84 ? 15.390 -5.671 -12.892 1.00 87.56 84 ASP A O 1
ATOM 666 N N . ASN A 1 85 ? 13.513 -4.489 -13.141 1.00 91.31 85 ASN A N 1
ATOM 667 C CA . ASN A 1 85 ? 13.203 -4.361 -11.703 1.00 91.31 85 ASN A CA 1
ATOM 668 C C . ASN A 1 85 ? 11.994 -5.197 -11.232 1.00 91.31 85 ASN A C 1
ATOM 670 O O . ASN A 1 85 ? 11.416 -4.948 -10.172 1.00 91.31 85 ASN A O 1
ATOM 674 N N . LEU A 1 86 ? 11.625 -6.238 -11.985 1.00 91.81 86 LEU A N 1
ATOM 675 C CA . LEU A 1 86 ? 10.423 -7.038 -11.716 1.00 91.81 86 LEU A CA 1
ATOM 676 C C . LEU A 1 86 ? 10.440 -7.716 -10.335 1.00 91.81 86 LEU A C 1
ATOM 678 O O . LEU A 1 86 ? 9.403 -7.794 -9.681 1.00 91.81 86 LEU A O 1
ATOM 682 N N . LEU A 1 87 ? 11.613 -8.153 -9.860 1.00 92.56 87 LEU A N 1
ATOM 683 C CA . LEU A 1 87 ? 11.764 -8.770 -8.535 1.00 92.56 87 LEU A CA 1
ATOM 684 C C . LEU A 1 87 ? 11.399 -7.813 -7.388 1.00 92.56 87 LEU A C 1
ATOM 686 O O . LEU A 1 87 ? 10.897 -8.262 -6.359 1.00 92.56 87 LEU A O 1
ATOM 690 N N . VAL A 1 88 ? 11.605 -6.504 -7.573 1.00 94.75 88 VAL A N 1
ATOM 691 C CA . VAL A 1 88 ? 11.168 -5.469 -6.623 1.00 94.75 88 VAL A CA 1
ATOM 692 C C . VAL A 1 88 ? 9.646 -5.347 -6.655 1.00 94.75 88 VAL A C 1
ATOM 694 O O . VAL A 1 88 ? 9.015 -5.249 -5.602 1.00 94.75 88 VAL A O 1
ATOM 697 N N . SER A 1 89 ? 9.049 -5.417 -7.849 1.00 96.44 89 SER A N 1
ATOM 698 C CA . SER A 1 89 ? 7.594 -5.374 -8.011 1.00 96.44 89 SER A CA 1
ATOM 699 C C . SER A 1 89 ? 6.901 -6.544 -7.315 1.00 96.44 89 SER A C 1
ATOM 701 O O . SER A 1 89 ? 5.938 -6.347 -6.577 1.00 96.44 89 SER A O 1
ATOM 703 N N . THR A 1 90 ? 7.435 -7.759 -7.464 1.00 95.94 90 THR A N 1
ATOM 704 C CA . THR A 1 90 ? 6.821 -8.972 -6.908 1.00 95.94 90 THR A CA 1
ATOM 705 C C . THR A 1 90 ? 6.779 -8.964 -5.381 1.00 95.94 90 THR A C 1
ATOM 707 O O . THR A 1 90 ? 5.743 -9.276 -4.788 1.00 95.94 90 THR A O 1
ATOM 710 N N . ILE A 1 91 ? 7.878 -8.580 -4.722 1.00 97.62 91 ILE A N 1
ATOM 711 C CA . ILE A 1 91 ? 7.934 -8.599 -3.257 1.00 97.62 91 ILE A CA 1
ATOM 712 C C . ILE A 1 91 ? 7.131 -7.469 -2.632 1.00 97.62 91 ILE A C 1
ATOM 714 O O . ILE A 1 91 ? 6.427 -7.698 -1.655 1.00 97.62 91 ILE A O 1
ATOM 718 N N . ASN A 1 92 ? 7.180 -6.272 -3.217 1.00 97.94 92 ASN A N 1
ATOM 719 C CA . ASN A 1 92 ? 6.427 -5.133 -2.710 1.00 97.94 92 ASN A CA 1
ATOM 720 C C . ASN A 1 92 ? 4.935 -5.278 -3.019 1.00 97.94 92 ASN A C 1
ATOM 722 O O . ASN A 1 92 ? 4.116 -4.883 -2.203 1.00 97.94 92 ASN A O 1
ATOM 726 N N . GLY A 1 93 ? 4.559 -5.906 -4.137 1.00 97.81 93 GLY A N 1
ATOM 727 C CA . GLY A 1 93 ? 3.167 -6.273 -4.403 1.00 97.81 93 GLY A CA 1
ATOM 728 C C . GLY A 1 93 ? 2.637 -7.288 -3.385 1.00 97.81 93 GLY A C 1
ATOM 729 O O . GLY A 1 93 ? 1.542 -7.119 -2.853 1.00 97.81 93 GLY A O 1
ATOM 730 N N . THR A 1 94 ? 3.444 -8.297 -3.040 1.00 97.81 94 THR A N 1
ATOM 731 C CA . THR A 1 94 ? 3.107 -9.255 -1.969 1.00 97.81 94 THR A CA 1
ATOM 732 C C . THR A 1 94 ? 3.013 -8.558 -0.608 1.00 97.81 94 THR A C 1
ATOM 734 O O . THR A 1 94 ? 2.044 -8.759 0.122 1.00 97.81 94 THR A O 1
ATOM 737 N N . GLY A 1 95 ? 3.975 -7.690 -0.287 1.00 98.06 95 GLY A N 1
ATOM 738 C CA . GLY A 1 95 ? 3.971 -6.862 0.917 1.00 98.06 95 GLY A CA 1
ATOM 739 C C . GLY A 1 95 ? 2.739 -5.965 0.998 1.00 98.06 95 GLY A C 1
ATOM 740 O O . GLY A 1 95 ? 2.076 -5.944 2.025 1.00 98.06 95 GLY A O 1
ATOM 741 N N . ALA A 1 96 ? 2.345 -5.318 -0.102 1.00 98.31 96 ALA A N 1
ATOM 742 C CA . ALA A 1 96 ? 1.131 -4.509 -0.167 1.00 98.31 96 ALA A CA 1
ATOM 743 C C . ALA A 1 96 ? -0.128 -5.333 0.141 1.00 98.31 96 ALA A C 1
ATOM 745 O O . ALA A 1 96 ? -1.001 -4.862 0.865 1.00 98.31 96 ALA A O 1
ATOM 746 N N . ALA A 1 97 ? -0.220 -6.573 -0.351 1.00 98.19 97 ALA A N 1
ATOM 747 C CA . ALA A 1 97 ? -1.336 -7.458 -0.021 1.00 98.19 97 ALA A CA 1
ATOM 748 C C . ALA A 1 97 ? -1.364 -7.820 1.476 1.00 98.19 97 ALA A C 1
ATOM 750 O O . ALA A 1 97 ? -2.426 -7.784 2.096 1.00 98.19 97 ALA A O 1
ATOM 751 N N . ILE A 1 98 ? -0.205 -8.118 2.073 1.00 98.00 98 ILE A N 1
ATOM 752 C CA . ILE A 1 98 ? -0.083 -8.422 3.509 1.00 98.00 98 ILE A CA 1
ATOM 753 C C . ILE A 1 98 ? -0.436 -7.191 4.361 1.00 98.00 98 ILE A C 1
ATOM 755 O O . ILE A 1 98 ? -1.266 -7.279 5.266 1.00 98.00 98 ILE A O 1
ATOM 759 N N . GLU A 1 99 ? 0.130 -6.026 4.043 1.00 97.88 99 GLU A N 1
ATOM 760 C CA . GLU A 1 99 ? -0.140 -4.765 4.741 1.00 97.88 99 GLU A CA 1
ATOM 761 C C . GLU A 1 99 ? -1.611 -4.344 4.611 1.00 97.88 99 GLU A C 1
ATOM 763 O O . GLU A 1 99 ? -2.211 -3.871 5.575 1.00 97.88 99 GLU A O 1
ATOM 768 N N . ALA A 1 100 ? -2.251 -4.587 3.463 1.00 97.75 100 ALA A N 1
ATOM 769 C CA . ALA A 1 100 ? -3.684 -4.351 3.302 1.00 97.75 100 ALA A CA 1
ATOM 770 C C . ALA A 1 100 ? -4.526 -5.223 4.253 1.00 97.75 100 ALA A C 1
ATOM 772 O O . ALA A 1 100 ? -5.503 -4.734 4.825 1.00 97.75 100 ALA A O 1
ATOM 773 N N . VAL A 1 101 ? -4.135 -6.484 4.484 1.00 98.25 101 VAL A N 1
ATOM 774 C CA . VAL A 1 101 ? -4.790 -7.356 5.477 1.00 98.25 101 VAL A CA 1
ATOM 775 C C . VAL A 1 101 ? -4.614 -6.801 6.893 1.00 98.25 101 VAL A C 1
ATOM 777 O O . VAL A 1 101 ? -5.578 -6.752 7.656 1.00 98.25 101 VAL A O 1
ATOM 780 N N . TYR A 1 102 ? -3.420 -6.329 7.249 1.00 97.62 102 TYR A N 1
ATOM 781 C CA . TYR A 1 102 ? -3.159 -5.694 8.544 1.00 97.62 102 TYR A CA 1
ATOM 782 C C . TYR A 1 102 ? -3.994 -4.431 8.765 1.00 97.62 102 TYR A C 1
ATOM 784 O O . TYR A 1 102 ? -4.640 -4.286 9.809 1.00 97.62 102 TYR A O 1
ATOM 792 N N . VAL A 1 103 ? -4.057 -3.547 7.768 1.00 97.25 103 VAL A N 1
ATOM 793 C CA . VAL A 1 103 ? -4.910 -2.353 7.808 1.00 97.25 103 VAL A CA 1
ATOM 794 C C . VAL A 1 103 ? -6.381 -2.745 7.956 1.00 97.25 103 VAL A C 1
ATOM 796 O O . VAL A 1 103 ? -7.080 -2.168 8.787 1.00 97.25 103 VAL A O 1
ATOM 799 N N . LEU A 1 104 ? -6.854 -3.763 7.228 1.00 97.25 104 LEU A N 1
ATOM 800 C CA . LEU A 1 104 ? -8.231 -4.248 7.336 1.00 97.25 104 LEU A CA 1
ATOM 801 C C . LEU A 1 104 ? -8.555 -4.754 8.748 1.00 97.25 104 LEU A C 1
ATOM 803 O O . LEU A 1 104 ? -9.593 -4.396 9.303 1.00 97.25 104 LEU A O 1
ATOM 807 N N . IL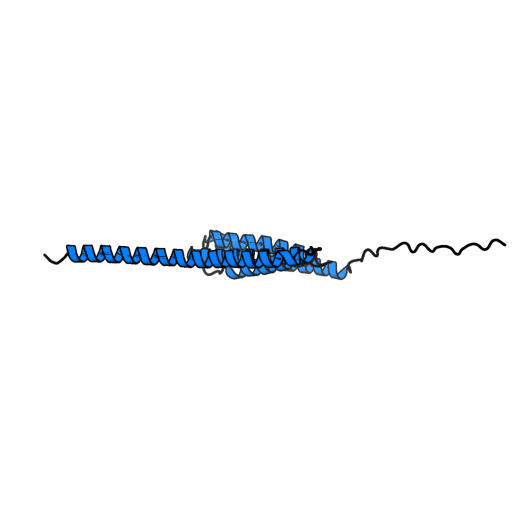E A 1 105 ? -7.666 -5.541 9.360 1.00 96.94 105 ILE A N 1
ATOM 808 C CA . ILE A 1 105 ? -7.850 -6.011 10.740 1.00 96.94 105 ILE A CA 1
ATOM 809 C C . ILE A 1 105 ? -7.928 -4.816 11.705 1.00 96.94 105 ILE A C 1
ATOM 811 O O . ILE A 1 105 ? -8.806 -4.791 12.570 1.00 96.94 105 ILE A O 1
ATOM 815 N N . PHE A 1 106 ? -7.075 -3.800 11.530 1.00 92.44 106 PHE A N 1
ATOM 816 C CA . PHE A 1 106 ? -7.156 -2.555 12.304 1.00 92.44 106 PHE A CA 1
ATOM 817 C C . PHE A 1 106 ? -8.507 -1.860 12.136 1.00 92.44 106 PHE A C 1
ATOM 819 O O . PHE A 1 106 ? -9.119 -1.463 13.124 1.00 92.44 106 PHE A O 1
ATOM 826 N N . LEU A 1 107 ? -9.008 -1.738 10.907 1.00 91.50 107 LEU A N 1
ATOM 827 C CA . LEU A 1 107 ? -10.295 -1.096 10.639 1.00 91.50 107 LEU A CA 1
ATOM 828 C C . LEU A 1 107 ? -11.480 -1.855 11.260 1.00 91.50 107 LEU A C 1
ATOM 830 O O . LEU A 1 107 ? -12.478 -1.228 11.618 1.00 91.50 107 LEU A O 1
ATOM 834 N N . ILE A 1 108 ? -11.373 -3.178 11.422 1.00 95.38 108 ILE A N 1
ATOM 835 C CA . ILE A 1 108 ? -12.407 -4.008 12.054 1.00 95.38 108 ILE A CA 1
ATOM 836 C C . ILE A 1 108 ? -12.413 -3.839 13.581 1.00 95.38 108 ILE A C 1
ATOM 838 O O . ILE A 1 108 ? -13.488 -3.688 14.161 1.00 95.38 108 ILE A O 1
ATOM 842 N N . TYR A 1 109 ? -11.245 -3.866 14.235 1.00 94.19 109 TYR A N 1
ATOM 843 C CA . TYR A 1 109 ? -11.153 -3.949 15.703 1.00 94.19 109 TYR A CA 1
ATOM 844 C C . TYR A 1 109 ? -10.813 -2.631 16.420 1.00 94.19 109 TYR A C 1
ATOM 846 O O . TYR A 1 109 ? -10.906 -2.579 17.646 1.00 94.19 109 TYR A O 1
ATOM 854 N N . ALA A 1 110 ? -10.425 -1.569 15.705 1.00 90.88 110 ALA A N 1
ATOM 855 C CA . ALA A 1 110 ? -10.079 -0.288 16.325 1.00 90.88 110 ALA A CA 1
ATOM 856 C C . ALA A 1 110 ? -11.310 0.458 16.885 1.00 90.88 110 ALA A C 1
ATOM 858 O O . ALA A 1 110 ? -12.389 0.438 16.276 1.00 90.88 110 ALA A O 1
ATOM 859 N N . PRO A 1 111 ? -11.157 1.210 17.993 1.00 90.94 111 PRO A N 1
ATOM 860 C CA . PRO A 1 111 ? -12.207 2.093 18.493 1.00 90.94 111 PRO A CA 1
ATOM 861 C C . PRO A 1 111 ? -12.531 3.196 17.474 1.00 90.94 111 PRO A C 1
ATOM 863 O O . PRO A 1 111 ? -11.671 3.623 16.704 1.00 90.94 111 PRO A O 1
ATOM 866 N N . ARG A 1 112 ? -13.774 3.708 17.479 1.00 84.81 112 ARG A N 1
ATOM 867 C CA . ARG A 1 112 ? -14.302 4.618 16.432 1.00 84.81 112 ARG A CA 1
ATOM 868 C C . ARG A 1 112 ? -13.365 5.784 16.085 1.00 84.81 112 ARG A C 1
ATOM 870 O O . ARG A 1 112 ? -13.175 6.059 14.905 1.00 84.81 112 ARG A O 1
ATOM 877 N N . LYS A 1 113 ? -12.776 6.441 17.091 1.00 86.81 113 LYS A N 1
ATOM 878 C CA . LYS A 1 113 ? -11.870 7.589 16.898 1.00 86.81 113 LYS A CA 1
ATOM 879 C C . LYS A 1 113 ? -10.602 7.198 16.127 1.00 86.81 113 LYS A C 1
ATOM 881 O O . LYS A 1 113 ? 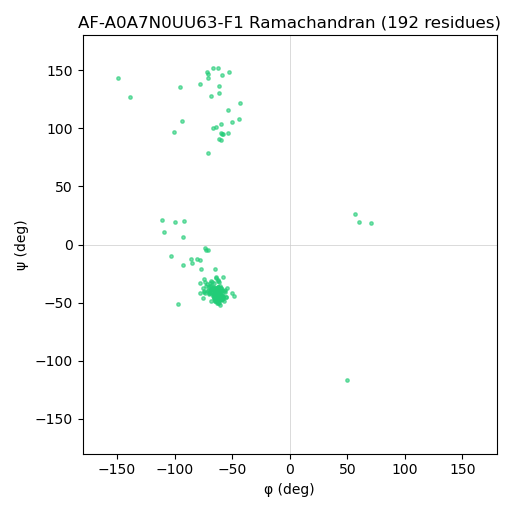-10.255 7.848 15.146 1.00 86.81 113 LYS A O 1
ATOM 886 N N . GLU A 1 114 ? -9.941 6.115 16.531 1.00 89.12 114 GLU A N 1
ATOM 887 C CA . GLU A 1 114 ? -8.742 5.611 15.850 1.00 89.12 114 GLU A CA 1
ATOM 888 C C . GLU A 1 114 ? -9.074 5.038 14.476 1.00 89.12 114 GLU A C 1
ATOM 890 O O . GLU A 1 114 ? -8.381 5.335 13.507 1.00 89.12 114 GLU A O 1
ATOM 895 N N . ARG A 1 115 ? -10.176 4.290 14.359 1.00 89.12 115 ARG A N 1
ATOM 896 C CA . ARG A 1 115 ? -10.646 3.739 13.086 1.00 89.12 115 ARG A CA 1
ATOM 897 C C . ARG A 1 115 ? -10.839 4.825 12.033 1.00 89.12 115 ARG A C 1
ATOM 899 O O . ARG A 1 115 ? -10.394 4.645 10.908 1.00 89.12 115 ARG A O 1
ATOM 906 N N . LEU A 1 116 ? -11.470 5.947 12.387 1.00 87.75 116 LEU A N 1
ATOM 907 C CA . LEU A 1 116 ? -11.666 7.072 11.465 1.00 87.75 116 LEU A CA 1
ATOM 908 C C . LEU A 1 116 ? -10.338 7.724 11.064 1.00 87.75 116 LEU A C 1
ATOM 910 O O . LEU A 1 116 ? -10.158 8.057 9.897 1.00 87.75 116 LEU A O 1
ATOM 914 N N . LYS A 1 117 ? -9.380 7.840 11.993 1.00 87.38 117 LYS A N 1
ATOM 915 C CA . LYS A 1 117 ? -8.025 8.326 11.690 1.00 87.38 117 LYS A CA 1
ATOM 916 C C . LYS A 1 117 ? -7.302 7.407 10.701 1.00 87.38 117 LYS A C 1
ATOM 918 O O . LYS A 1 117 ? -6.731 7.893 9.729 1.00 87.38 117 LYS A O 1
ATOM 923 N N . ILE A 1 118 ? -7.333 6.094 10.933 1.00 91.25 118 ILE A N 1
ATOM 924 C CA . ILE A 1 118 ? -6.702 5.105 10.048 1.00 91.25 118 ILE A CA 1
ATOM 925 C C . ILE A 1 118 ? -7.409 5.047 8.694 1.00 91.25 118 ILE A C 1
ATOM 927 O O . ILE A 1 118 ? -6.734 5.010 7.672 1.00 91.25 118 ILE A O 1
ATOM 931 N N . LEU A 1 119 ? -8.743 5.107 8.668 1.00 88.06 119 LEU A N 1
ATOM 932 C CA . LEU A 1 119 ? -9.522 5.145 7.432 1.00 88.06 119 LEU A CA 1
ATOM 933 C C . LEU A 1 119 ? -9.195 6.394 6.607 1.00 88.06 119 LEU A C 1
ATOM 935 O O . LEU A 1 119 ? -8.903 6.274 5.423 1.00 88.06 119 LEU A O 1
ATOM 939 N N . SER A 1 120 ? -9.181 7.570 7.242 1.00 87.38 120 SER A N 1
ATOM 940 C CA . SER A 1 120 ? -8.805 8.835 6.602 1.00 87.38 120 SER A CA 1
ATOM 941 C C . SER A 1 120 ? -7.388 8.765 6.022 1.00 87.38 120 SER A C 1
ATOM 943 O O . SER A 1 120 ? -7.177 9.078 4.848 1.00 87.38 120 SER A O 1
ATOM 945 N N . LEU A 1 121 ? -6.424 8.262 6.801 1.00 85.25 121 LEU A N 1
ATOM 946 C CA . LEU A 1 121 ? -5.046 8.092 6.345 1.00 85.25 121 LEU A CA 1
ATOM 947 C C . LEU A 1 121 ? -4.942 7.098 5.177 1.00 85.25 121 LEU A C 1
ATOM 949 O O . LEU A 1 121 ? -4.252 7.377 4.201 1.00 85.25 121 LEU A O 1
ATOM 953 N N . PHE A 1 122 ? -5.652 5.970 5.245 1.00 86.81 122 PHE A N 1
ATOM 954 C CA . PHE A 1 122 ? -5.706 4.977 4.172 1.00 86.81 122 PHE A CA 1
ATOM 955 C C . PHE A 1 122 ? -6.268 5.584 2.882 1.00 86.81 122 PHE A C 1
ATOM 957 O O . PHE A 1 122 ? -5.657 5.448 1.824 1.00 86.81 122 PHE A O 1
ATOM 964 N N . THR A 1 123 ? -7.377 6.327 2.963 1.00 82.94 123 THR A N 1
ATOM 965 C CA . THR A 1 123 ? -7.945 7.013 1.793 1.00 82.94 123 THR A CA 1
ATOM 966 C C . THR A 1 123 ? -6.988 8.047 1.203 1.00 82.94 123 THR A C 1
ATOM 968 O O . THR A 1 123 ? -6.848 8.110 -0.018 1.00 82.94 123 THR A O 1
ATOM 971 N N . ALA A 1 124 ? -6.267 8.801 2.042 1.00 83.75 124 ALA A N 1
ATOM 972 C CA . ALA A 1 124 ? -5.268 9.762 1.584 1.00 83.75 124 ALA A CA 1
ATOM 973 C C . ALA A 1 124 ? -4.100 9.068 0.861 1.00 83.75 124 ALA A C 1
ATOM 975 O O . ALA A 1 124 ? -3.706 9.492 -0.223 1.00 83.75 124 ALA A O 1
ATOM 976 N N . VAL A 1 125 ? -3.591 7.961 1.410 1.00 86.31 125 VAL A N 1
ATOM 977 C CA . VAL A 1 125 ? -2.538 7.143 0.787 1.00 86.31 125 VAL A CA 1
ATOM 978 C C . VAL A 1 125 ? -2.975 6.587 -0.568 1.00 86.31 125 VAL A C 1
ATOM 980 O O . VAL A 1 125 ? -2.224 6.694 -1.538 1.00 86.31 125 VAL A O 1
ATOM 983 N N . MET A 1 126 ? -4.194 6.053 -0.670 1.00 90.81 126 MET A N 1
ATOM 984 C CA . MET A 1 126 ? -4.721 5.539 -1.937 1.00 90.81 126 MET A CA 1
ATOM 985 C C . MET A 1 126 ? -4.892 6.650 -2.979 1.00 90.81 126 MET A C 1
ATOM 987 O O . MET A 1 126 ? -4.594 6.433 -4.154 1.00 90.81 126 MET A O 1
ATOM 991 N N . ALA A 1 127 ? -5.307 7.851 -2.563 1.00 86.31 127 ALA A N 1
ATOM 992 C CA . ALA A 1 127 ? -5.398 9.014 -3.443 1.00 86.31 127 ALA A CA 1
ATOM 993 C C . ALA A 1 127 ? -4.015 9.474 -3.941 1.00 86.31 127 ALA A C 1
ATOM 995 O O . ALA A 1 127 ? -3.848 9.727 -5.137 1.00 86.31 127 ALA A O 1
ATOM 996 N N . ILE A 1 128 ? -3.010 9.524 -3.057 1.00 86.25 128 ILE A N 1
ATOM 997 C CA . ILE A 1 128 ? -1.621 9.856 -3.416 1.00 86.25 128 ILE A CA 1
ATOM 998 C C . ILE A 1 128 ? -1.083 8.839 -4.423 1.00 86.25 128 ILE A C 1
ATOM 1000 O O . ILE A 1 128 ? -0.616 9.227 -5.493 1.00 86.25 128 ILE A O 1
ATOM 1004 N N . PHE A 1 129 ? -1.194 7.544 -4.118 1.00 91.44 129 PHE A N 1
ATOM 1005 C CA . PHE A 1 129 ? -0.729 6.483 -5.007 1.00 91.44 129 PHE A CA 1
ATOM 1006 C C . PHE A 1 129 ? -1.417 6.544 -6.377 1.00 91.44 129 PHE A C 1
ATOM 1008 O O . PHE A 1 129 ? -0.740 6.517 -7.402 1.00 91.44 129 PHE A O 1
ATOM 1015 N N . SER A 1 130 ? -2.743 6.707 -6.402 1.00 89.69 130 SER A N 1
ATOM 1016 C CA . SER A 1 130 ? -3.512 6.821 -7.649 1.00 89.69 130 SER A CA 1
ATOM 1017 C C . SER A 1 130 ? -3.085 8.033 -8.477 1.00 89.69 130 SER A C 1
ATOM 1019 O O . SER A 1 130 ? -2.965 7.931 -9.695 1.00 89.69 130 SER A O 1
ATOM 1021 N N . THR A 1 131 ? -2.802 9.165 -7.826 1.00 86.62 131 THR A N 1
ATOM 1022 C CA . THR A 1 131 ? -2.306 10.375 -8.497 1.00 86.62 131 THR A CA 1
ATOM 1023 C C . THR A 1 131 ? -0.927 10.134 -9.108 1.00 86.62 131 THR A C 1
ATOM 1025 O O . THR A 1 131 ? -0.722 10.435 -10.282 1.00 86.62 131 THR A O 1
ATOM 1028 N N . VAL A 1 132 ? 0.004 9.542 -8.351 1.00 89.12 132 VAL A N 1
ATOM 1029 C CA . VAL A 1 132 ? 1.344 9.188 -8.850 1.00 89.12 132 VAL A CA 1
ATOM 1030 C C . VAL A 1 132 ? 1.244 8.225 -10.029 1.00 89.12 132 VAL A C 1
ATOM 1032 O O . VAL A 1 132 ? 1.885 8.452 -11.054 1.00 89.12 132 VAL A O 1
ATOM 1035 N N . ALA A 1 133 ? 0.419 7.184 -9.921 1.00 91.31 133 ALA A N 1
ATOM 1036 C CA . ALA A 1 133 ? 0.209 6.204 -10.978 1.00 91.31 133 ALA A CA 1
ATOM 1037 C C . ALA A 1 133 ? -0.373 6.848 -12.245 1.00 91.31 133 ALA A C 1
ATOM 1039 O O . ALA A 1 133 ? 0.161 6.655 -13.337 1.00 91.31 133 ALA A O 1
ATOM 1040 N N . LEU A 1 134 ? -1.413 7.674 -12.099 1.00 89.06 134 LEU A N 1
ATOM 1041 C CA . LEU A 1 134 ? -2.058 8.370 -13.210 1.00 89.06 134 LEU A CA 1
ATOM 1042 C C . LEU A 1 134 ? -1.101 9.339 -13.909 1.00 89.06 134 LEU A C 1
ATOM 1044 O O . LEU A 1 134 ? -0.955 9.274 -15.126 1.00 89.06 134 LEU A O 1
ATOM 1048 N N . VAL A 1 135 ? -0.417 10.208 -13.158 1.00 87.94 135 VAL A N 1
ATOM 1049 C CA . VAL A 1 135 ? 0.571 11.143 -13.721 1.00 87.94 135 VA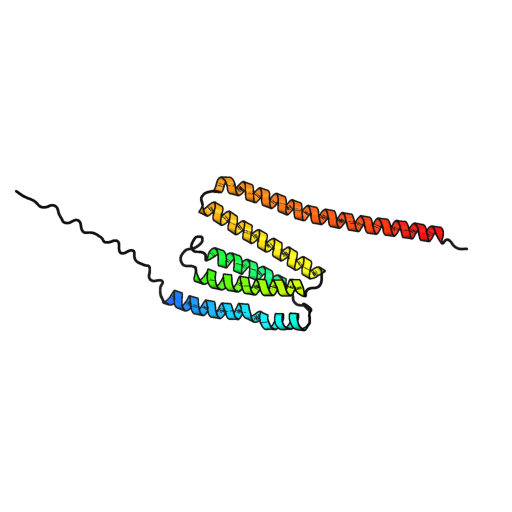L A CA 1
ATOM 1050 C C . VAL A 1 135 ? 1.681 10.377 -14.431 1.00 87.94 135 VAL A C 1
ATOM 1052 O O . VAL A 1 135 ? 2.027 10.722 -15.559 1.00 87.94 135 VAL A O 1
ATOM 1055 N N . SER A 1 136 ? 2.190 9.306 -13.815 1.00 89.31 136 SER A N 1
ATOM 1056 C CA . SER A 1 136 ? 3.222 8.458 -14.420 1.00 89.31 136 SER A CA 1
ATOM 1057 C C . SER A 1 136 ? 2.765 7.887 -15.765 1.00 89.31 136 SER A C 1
ATOM 1059 O O . SER A 1 136 ? 3.509 7.964 -16.738 1.00 89.31 136 SER A O 1
ATOM 1061 N N . LEU A 1 137 ? 1.534 7.370 -15.856 1.00 89.56 137 LEU A N 1
ATOM 1062 C CA . LEU A 1 137 ? 0.978 6.855 -17.113 1.00 89.56 137 LEU A CA 1
ATOM 1063 C C . LEU A 1 137 ? 0.794 7.954 -18.162 1.00 89.56 137 LEU A C 1
ATOM 1065 O O . LEU A 1 137 ? 1.195 7.775 -19.307 1.00 89.56 137 LEU A O 1
ATOM 1069 N N . LEU A 1 138 ? 0.230 9.103 -17.788 1.00 87.31 138 LEU A N 1
ATOM 1070 C CA . LEU A 1 138 ? 0.002 10.211 -18.720 1.00 87.31 138 LEU A CA 1
ATOM 1071 C C . LEU A 1 138 ? 1.316 10.757 -19.290 1.00 87.31 138 LEU A C 1
ATOM 1073 O O . LEU A 1 138 ? 1.378 11.096 -20.472 1.00 87.31 138 LEU A O 1
ATOM 1077 N N . VAL A 1 139 ? 2.372 10.804 -18.473 1.00 86.25 139 VAL A N 1
ATOM 1078 C CA . VAL A 1 139 ? 3.720 11.184 -18.914 1.00 86.25 139 VAL A CA 1
ATOM 1079 C C . VAL A 1 139 ? 4.310 10.122 -19.841 1.00 86.25 139 VAL A C 1
ATOM 1081 O O . VAL A 1 139 ? 4.763 10.467 -20.931 1.00 86.25 139 VAL A O 1
ATOM 1084 N N . LEU A 1 140 ? 4.259 8.840 -19.462 1.00 84.94 140 LEU A N 1
ATOM 1085 C CA . LEU A 1 140 ? 4.789 7.738 -20.278 1.00 84.94 140 LEU A CA 1
ATOM 1086 C C . LEU A 1 140 ? 4.089 7.616 -21.641 1.00 84.94 140 LEU A C 1
ATOM 1088 O O . LEU A 1 140 ? 4.728 7.257 -22.627 1.00 84.94 140 LEU A O 1
ATOM 1092 N N . HIS A 1 141 ? 2.800 7.948 -21.711 1.00 82.81 141 HIS A N 1
ATOM 1093 C CA . HIS A 1 141 ? 2.005 7.916 -22.941 1.00 82.81 141 HIS A CA 1
ATOM 1094 C C . HIS A 1 141 ? 1.967 9.258 -23.700 1.00 82.81 141 HIS A C 1
ATOM 1096 O O . HIS A 1 141 ? 1.245 9.376 -24.688 1.00 82.81 141 HIS A O 1
ATOM 1102 N N . GLY A 1 142 ? 2.736 10.270 -23.278 1.00 78.88 142 GLY A N 1
ATOM 1103 C CA . GLY A 1 142 ? 2.861 11.545 -23.999 1.00 78.88 142 GLY A CA 1
ATOM 1104 C C . GLY A 1 142 ? 1.615 12.443 -23.958 1.00 78.88 142 GLY A C 1
ATOM 1105 O O . GLY A 1 142 ? 1.488 13.356 -24.767 1.00 78.88 142 GLY A O 1
ATOM 1106 N N . GLN A 1 143 ? 0.700 12.226 -23.011 1.00 71.06 143 GLN A N 1
ATOM 1107 C CA . GLN A 1 143 ? -0.569 12.960 -22.869 1.00 71.06 143 GLN A CA 1
ATOM 1108 C C . GLN A 1 143 ? -0.455 14.185 -21.933 1.00 71.06 143 GLN A C 1
ATOM 1110 O O . GLN A 1 143 ? -1.454 14.691 -21.418 1.00 71.06 143 GLN A O 1
ATOM 1115 N N . VAL A 1 144 ? 0.774 14.670 -21.716 1.00 64.81 144 VAL A N 1
ATOM 1116 C CA . VAL A 1 144 ? 1.161 15.694 -20.724 1.00 64.81 144 VAL A CA 1
ATOM 1117 C C . VAL A 1 144 ? 0.304 16.975 -20.751 1.00 64.81 144 VAL A C 1
ATOM 1119 O O . VAL A 1 144 ? -0.075 17.421 -19.666 1.00 64.81 144 VAL A O 1
ATOM 1122 N N . PRO A 1 145 ? -0.088 17.549 -21.911 1.00 61.62 145 PRO A N 1
ATOM 1123 C CA . PRO A 1 145 ? -0.902 18.770 -21.929 1.00 61.62 145 PRO A CA 1
ATOM 1124 C C . PRO A 1 145 ? -2.287 18.600 -21.282 1.00 61.62 145 PRO A C 1
ATOM 1126 O O . PRO A 1 145 ? -2.794 19.531 -20.663 1.00 61.62 145 PRO A O 1
ATOM 1129 N N . ASN A 1 146 ? -2.877 17.401 -21.364 1.00 62.19 146 ASN A N 1
ATOM 1130 C CA . ASN A 1 146 ? -4.226 17.120 -20.857 1.00 62.19 146 ASN A CA 1
ATOM 1131 C C . ASN A 1 146 ? -4.220 16.579 -19.416 1.00 62.19 146 ASN A C 1
ATOM 1133 O O . ASN A 1 146 ? -5.245 16.609 -18.737 1.00 62.19 146 ASN A O 1
ATOM 1137 N N . GLY A 1 147 ? -3.077 16.086 -18.927 1.00 62.00 147 GLY A N 1
ATOM 1138 C CA . GLY A 1 147 ? -2.961 15.499 -17.591 1.00 62.00 147 GLY A CA 1
ATOM 1139 C C . GLY A 1 147 ? -2.886 16.514 -16.456 1.00 62.00 147 GLY A C 1
ATOM 1140 O O . GLY A 1 147 ? -3.427 16.276 -15.377 1.00 62.00 147 GLY A O 1
ATOM 1141 N N . PHE A 1 148 ? -2.272 17.671 -16.707 1.00 69.50 148 PHE A N 1
ATOM 1142 C CA . PHE A 1 148 ? -2.102 18.714 -15.694 1.00 69.50 148 PHE A CA 1
ATOM 1143 C C . PHE A 1 148 ? -3.453 19.269 -15.205 1.00 69.50 148 PHE A C 1
ATOM 1145 O O . PHE A 1 148 ? -3.656 19.456 -14.006 1.00 69.50 148 PHE A O 1
ATOM 1152 N N . GLY A 1 149 ? -4.416 19.436 -16.121 1.00 69.44 149 GLY A N 1
ATOM 1153 C CA . GLY A 1 149 ? -5.775 19.888 -15.802 1.00 69.44 149 GLY A CA 1
ATOM 1154 C C . GLY A 1 149 ? -6.572 18.887 -14.960 1.00 69.44 149 GLY A C 1
ATOM 1155 O O . GLY A 1 149 ? -7.248 19.284 -14.013 1.00 69.44 149 GLY A O 1
ATOM 1156 N N . CYS A 1 150 ? -6.442 17.585 -15.233 1.00 69.19 150 CYS A N 1
ATOM 1157 C CA . CYS A 1 150 ? -7.094 16.542 -14.436 1.00 69.19 150 CYS A CA 1
ATOM 1158 C C . CYS A 1 150 ? -6.557 16.489 -13.000 1.00 69.19 150 CYS A C 1
ATOM 1160 O O . CYS A 1 150 ? -7.336 16.339 -12.060 1.00 69.19 150 CYS A O 1
ATOM 1162 N N . VAL A 1 151 ? -5.242 16.645 -12.819 1.00 71.25 151 VAL A N 1
ATOM 1163 C CA . VAL A 1 151 ? -4.609 16.647 -11.490 1.00 71.25 151 VAL A CA 1
ATOM 1164 C C . VAL A 1 151 ? -5.066 17.854 -10.676 1.00 71.25 151 VAL A C 1
ATOM 1166 O O . VAL A 1 151 ? -5.483 17.691 -9.532 1.00 71.25 151 VAL A O 1
ATOM 1169 N N . LEU A 1 152 ? -5.069 19.049 -11.271 1.00 74.88 152 LEU A N 1
ATOM 1170 C CA . LEU A 1 152 ? -5.581 20.253 -10.612 1.00 74.88 152 LEU A CA 1
ATOM 1171 C C . LEU A 1 152 ? -7.074 20.129 -10.263 1.00 74.88 152 LEU A C 1
ATOM 1173 O O . LEU A 1 152 ? -7.474 20.484 -9.156 1.00 74.88 152 LEU A O 1
ATOM 1177 N N . GLY A 1 153 ? -7.890 19.564 -11.160 1.00 74.12 153 GLY A N 1
ATOM 1178 C CA . GLY A 1 153 ? -9.316 19.322 -10.914 1.00 74.12 153 GLY A CA 1
ATOM 1179 C C . GLY A 1 153 ? -9.576 18.313 -9.789 1.00 74.12 153 GLY A C 1
ATOM 1180 O O . GLY A 1 153 ? -10.431 18.544 -8.934 1.00 74.12 153 GLY A O 1
ATOM 1181 N N . ALA A 1 154 ? -8.805 17.226 -9.732 1.00 76.25 154 ALA A N 1
ATOM 1182 C CA . ALA A 1 154 ? -8.900 16.240 -8.658 1.00 76.25 154 ALA A CA 1
ATOM 1183 C C . ALA A 1 154 ? -8.473 16.830 -7.306 1.00 76.25 154 ALA A C 1
ATOM 1185 O O . ALA A 1 154 ? -9.166 16.637 -6.309 1.00 76.25 154 ALA A O 1
ATOM 1186 N N . VAL A 1 155 ? -7.388 17.611 -7.274 1.00 83.69 155 VAL A N 1
ATOM 1187 C CA . VAL A 1 155 ? -6.947 18.335 -6.071 1.00 83.69 155 VAL A CA 1
ATOM 1188 C C . VAL A 1 155 ? -8.031 19.303 -5.588 1.00 83.69 155 VAL A C 1
ATOM 1190 O O . VAL A 1 155 ? -8.308 19.352 -4.391 1.00 83.69 155 VAL A O 1
ATOM 1193 N N . GLN A 1 156 ? -8.708 20.009 -6.499 1.00 78.56 156 GLN A N 1
ATOM 1194 C CA . GLN A 1 156 ? -9.799 20.923 -6.157 1.00 78.56 156 GLN A CA 1
ATOM 1195 C C . GLN A 1 156 ? -11.020 20.197 -5.563 1.00 78.56 156 GLN A C 1
ATOM 1197 O O . GLN A 1 156 ? -11.612 20.691 -4.602 1.00 78.56 156 GLN A O 1
ATOM 1202 N N . LEU A 1 157 ? -11.380 19.019 -6.088 1.00 75.19 157 LEU A N 1
ATOM 1203 C CA . LEU A 1 157 ? -12.482 18.196 -5.568 1.00 75.19 157 LEU A CA 1
ATOM 1204 C C . LEU A 1 157 ? -12.148 17.550 -4.221 1.00 75.19 157 LEU A C 1
ATOM 1206 O O . LEU A 1 157 ? -13.003 17.504 -3.341 1.00 75.19 157 LEU A O 1
ATOM 1210 N N . ILE A 1 158 ? -10.909 17.088 -4.042 1.00 80.94 158 ILE A N 1
ATOM 1211 C CA . ILE A 1 158 ? -10.433 16.513 -2.778 1.00 80.94 158 ILE A CA 1
ATOM 1212 C C . ILE A 1 158 ? -10.385 17.595 -1.696 1.00 80.94 158 ILE A C 1
ATOM 1214 O O . ILE A 1 158 ? -10.881 17.378 -0.592 1.00 80.94 158 ILE A O 1
ATOM 1218 N N . LEU A 1 159 ? -9.866 18.784 -2.015 1.00 74.69 159 LEU A N 1
ATOM 1219 C CA . LEU A 1 159 ? -9.877 19.924 -1.100 1.00 74.69 159 LEU A CA 1
ATOM 1220 C C . LEU A 1 159 ? -11.311 20.340 -0.745 1.00 74.69 159 LEU A C 1
ATOM 1222 O O . LEU A 1 159 ? -11.600 20.568 0.427 1.00 74.69 159 LEU A O 1
ATOM 1226 N N . TYR A 1 160 ? -12.218 20.383 -1.728 1.00 72.75 160 TYR A N 1
ATOM 1227 C CA . TYR A 1 160 ? -13.633 20.683 -1.501 1.00 72.75 160 TYR A CA 1
ATOM 1228 C C . TYR A 1 160 ? -14.314 19.630 -0.618 1.00 72.75 160 TYR A C 1
ATOM 1230 O O . TYR A 1 160 ? -15.043 19.999 0.295 1.00 72.75 160 TYR A O 1
ATOM 1238 N N . ALA A 1 161 ? -14.050 18.338 -0.829 1.00 76.81 161 ALA A N 1
ATOM 1239 C CA . ALA A 1 161 ? -14.615 17.258 -0.021 1.00 76.81 161 ALA A CA 1
ATOM 1240 C C . ALA A 1 161 ? -14.113 17.297 1.433 1.00 76.81 161 ALA A C 1
ATOM 1242 O O . ALA A 1 161 ? -14.911 17.177 2.359 1.00 76.81 161 ALA A O 1
ATOM 1243 N N . ILE A 1 162 ? -12.814 17.544 1.640 1.00 79.62 162 ILE A N 1
ATOM 1244 C CA . ILE A 1 162 ? -12.213 17.679 2.977 1.00 79.62 162 ILE A CA 1
ATOM 1245 C C . ILE A 1 162 ? -12.733 18.935 3.694 1.00 79.62 162 ILE A C 1
ATOM 1247 O O . ILE A 1 162 ? -13.071 18.878 4.876 1.00 79.62 162 ILE A O 1
ATOM 1251 N N . TYR A 1 163 ? -12.822 20.069 2.992 1.00 72.00 163 TYR A N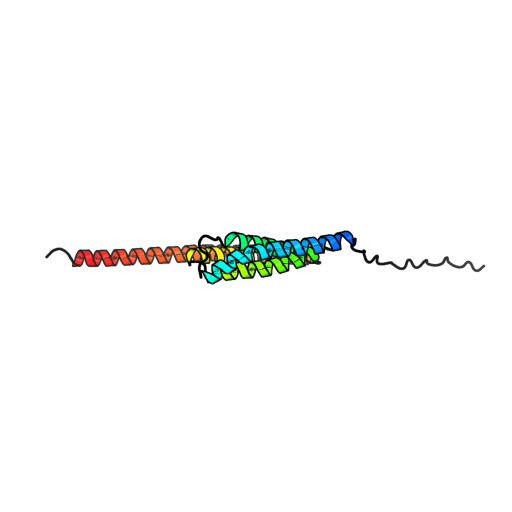 1
ATOM 1252 C CA . TYR A 1 163 ? -13.374 21.310 3.539 1.00 72.00 163 TYR A CA 1
ATOM 1253 C C . TYR A 1 163 ? -14.859 21.156 3.908 1.00 72.00 163 TYR A C 1
ATOM 1255 O O . TYR A 1 163 ? -15.262 21.508 5.017 1.00 72.00 163 TYR A O 1
ATOM 1263 N N . ARG A 1 164 ? -15.649 20.548 3.014 1.00 75.44 164 ARG A N 1
ATOM 1264 C CA . ARG A 1 164 ? -17.083 20.279 3.188 1.00 75.44 164 ARG A CA 1
ATOM 1265 C C . ARG A 1 164 ? -17.376 19.389 4.394 1.00 75.44 164 ARG A C 1
ATOM 1267 O O . ARG A 1 164 ? -18.269 19.716 5.172 1.00 75.44 164 ARG A O 1
ATOM 1274 N N . ASP A 1 165 ? -16.643 18.290 4.566 1.00 66.50 165 ASP A N 1
ATOM 1275 C CA . ASP A 1 165 ? -16.837 17.383 5.710 1.00 66.50 165 ASP A CA 1
ATOM 1276 C C . ASP A 1 165 ? -16.476 18.057 7.043 1.00 66.50 165 ASP A C 1
ATOM 1278 O O . ASP A 1 165 ? -17.113 17.811 8.075 1.00 66.50 165 ASP A O 1
ATOM 1282 N N . GLY A 1 166 ? -15.490 18.959 7.018 1.00 63.22 166 GLY A N 1
ATOM 1283 C CA . GLY A 1 166 ? -15.101 19.768 8.169 1.00 63.22 166 GLY A CA 1
ATOM 1284 C C . GLY A 1 166 ? -16.135 20.829 8.560 1.00 63.22 166 GLY A C 1
ATOM 1285 O O . GLY A 1 166 ? -16.321 21.074 9.751 1.00 63.22 166 GLY A O 1
ATOM 1286 N N . GLU A 1 167 ? -16.812 21.456 7.594 1.00 63.72 167 GLU A N 1
ATOM 1287 C CA . GLU A 1 167 ? -17.840 22.482 7.831 1.00 63.72 167 GLU A CA 1
ATOM 1288 C C . GLU A 1 167 ? -19.183 21.871 8.263 1.00 63.72 167 GLU A C 1
ATOM 1290 O O . GLU A 1 167 ? -19.786 22.336 9.233 1.00 63.72 167 GLU A O 1
ATOM 1295 N N . ALA A 1 168 ? -19.600 20.761 7.641 1.00 61.12 168 ALA A N 1
ATOM 1296 C CA . ALA A 1 168 ? -20.827 20.046 7.998 1.00 61.12 168 ALA A CA 1
ATOM 1297 C C . ALA A 1 168 ? -20.774 19.460 9.421 1.00 61.12 168 ALA A C 1
ATOM 1299 O O . ALA A 1 168 ? -21.734 19.585 10.183 1.00 61.12 168 ALA A O 1
ATOM 1300 N N . SER A 1 169 ? -19.626 18.896 9.817 1.00 59.38 169 SER A N 1
ATOM 1301 C CA . SER A 1 169 ? -19.432 18.358 11.172 1.00 59.38 169 SER A CA 1
ATOM 1302 C C . SER A 1 169 ? -19.444 19.454 12.243 1.00 59.38 169 SER A C 1
ATOM 1304 O O . SER A 1 169 ? -19.984 19.252 13.327 1.00 59.38 169 SER A O 1
ATOM 1306 N N . ARG A 1 170 ? -18.893 20.640 11.939 1.00 68.81 170 ARG A N 1
ATOM 1307 C CA . ARG A 1 170 ? -18.871 21.789 12.863 1.00 68.81 170 ARG A CA 1
ATOM 1308 C C . ARG A 1 170 ? -20.232 22.475 12.987 1.00 68.81 170 ARG A C 1
ATOM 1310 O O . ARG A 1 170 ? -20.515 23.064 14.028 1.00 68.81 170 ARG A O 1
ATOM 1317 N N . SER A 1 171 ? -21.048 22.427 11.931 1.00 64.12 171 SER A N 1
ATOM 1318 C CA . SER A 1 171 ? -22.403 22.981 11.942 1.00 64.12 171 SER A CA 1
ATOM 1319 C C . SER A 1 171 ? -23.383 22.095 12.715 1.00 64.12 171 SER A C 1
ATOM 1321 O O . SER A 1 171 ? -24.223 22.640 13.416 1.00 64.12 171 SER A O 1
ATOM 1323 N N . TYR A 1 172 ? -23.266 20.763 12.635 1.00 59.66 172 TYR A N 1
ATOM 1324 C CA . TYR A 1 172 ? -24.110 19.832 13.400 1.00 59.66 172 TYR A CA 1
ATOM 1325 C C . TYR A 1 172 ? -23.916 19.997 14.913 1.00 59.66 172 TYR A C 1
ATOM 1327 O O . TYR A 1 172 ? -24.885 20.212 15.634 1.00 59.66 172 TYR A O 1
ATOM 1335 N N . ASP A 1 173 ? -22.657 19.996 15.361 1.00 65.88 173 ASP A N 1
ATOM 1336 C CA . ASP A 1 173 ? -22.274 20.062 16.778 1.00 65.88 173 ASP A CA 1
ATOM 1337 C C . ASP A 1 173 ? -22.766 21.355 17.457 1.00 65.88 173 ASP A C 1
ATOM 1339 O O . ASP A 1 173 ? -23.370 21.328 18.531 1.00 65.88 173 ASP A O 1
ATOM 1343 N N . ARG A 1 174 ? -22.617 22.494 16.763 1.00 71.38 174 ARG A N 1
ATOM 1344 C CA . ARG A 1 174 ? -23.047 23.815 17.250 1.00 71.38 174 ARG A CA 1
ATOM 1345 C C . ARG A 1 174 ? -24.573 23.943 17.342 1.00 71.38 174 ARG A C 1
ATOM 1347 O O . ARG A 1 174 ? -25.073 24.665 18.202 1.00 71.38 174 ARG A O 1
ATOM 1354 N N . THR A 1 175 ? -25.310 23.261 16.464 1.00 72.56 175 THR A N 1
ATOM 1355 C CA . THR A 1 175 ? -26.778 23.242 16.494 1.00 72.56 175 THR A CA 1
ATOM 1356 C C . THR A 1 175 ? -27.302 22.360 17.629 1.00 72.56 175 THR A C 1
ATOM 1358 O O . THR A 1 175 ? -28.225 22.791 18.316 1.00 72.56 175 THR A O 1
ATOM 1361 N N . THR A 1 176 ? -26.696 21.192 17.886 1.00 74.75 176 THR A N 1
ATOM 1362 C CA . THR A 1 176 ? -27.072 20.311 19.011 1.00 74.75 176 THR A CA 1
ATOM 1363 C C . THR A 1 176 ? -26.839 20.956 20.377 1.00 74.75 176 THR A C 1
ATOM 1365 O O . THR A 1 176 ? -27.741 20.923 21.218 1.00 74.75 176 THR A O 1
ATOM 1368 N N . ASP A 1 177 ? -25.691 21.610 20.578 1.00 78.62 177 ASP A N 1
ATOM 1369 C CA . ASP A 1 177 ? -25.393 22.327 21.828 1.00 78.62 177 ASP A CA 1
ATOM 1370 C C . ASP A 1 177 ? -26.342 23.516 22.038 1.00 78.62 177 ASP A C 1
ATOM 1372 O O . ASP A 1 177 ? -26.877 23.710 23.131 1.00 78.62 177 ASP A O 1
ATOM 1376 N N . GLY A 1 178 ? -26.620 24.284 20.978 1.00 76.44 178 GLY A N 1
ATOM 1377 C CA . GLY A 1 178 ? -27.547 25.416 21.038 1.00 76.44 178 GLY A CA 1
ATOM 1378 C C . GLY A 1 178 ? -28.985 25.004 21.371 1.00 76.44 178 GLY A C 1
ATOM 1379 O O . GLY A 1 178 ? -29.652 25.687 22.149 1.00 76.44 178 GLY A O 1
ATOM 1380 N N . SER A 1 179 ? -29.461 23.877 20.827 1.00 77.56 179 SER A N 1
ATOM 1381 C CA . SER A 1 179 ? -30.796 23.350 21.142 1.00 77.56 179 SER A CA 1
ATOM 1382 C C . SER A 1 179 ? -30.908 22.819 22.573 1.00 77.56 179 SER A C 1
ATOM 1384 O O . SER A 1 179 ? -31.907 23.089 23.236 1.00 77.56 179 SER A O 1
ATOM 1386 N N . ALA A 1 180 ? -29.878 22.130 23.075 1.00 76.88 180 ALA A N 1
ATOM 1387 C CA . ALA A 1 180 ? -29.885 21.562 24.422 1.00 76.88 180 ALA A CA 1
ATOM 1388 C C . ALA A 1 180 ? -29.878 22.652 25.508 1.00 76.88 180 ALA A C 1
ATOM 1390 O O . ALA A 1 180 ? -30.626 22.572 26.481 1.00 76.88 180 ALA A O 1
ATOM 1391 N N . MET A 1 181 ? -29.093 23.717 25.310 1.00 80.44 181 MET A N 1
ATOM 1392 C CA . MET A 1 181 ? -29.035 24.849 26.245 1.00 80.44 181 MET A CA 1
ATOM 1393 C C . MET A 1 181 ? -30.364 25.616 26.314 1.00 80.44 181 MET A C 1
ATOM 1395 O O . MET A 1 181 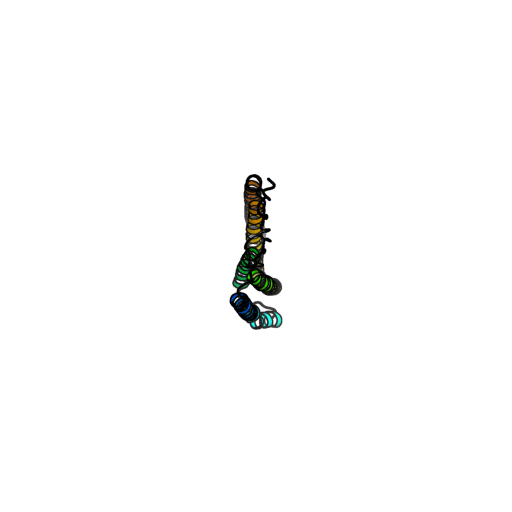? -30.781 26.042 27.391 1.00 80.44 181 MET A O 1
ATOM 1399 N N . ALA A 1 182 ? -31.063 25.758 25.183 1.00 81.31 182 ALA A N 1
ATOM 1400 C CA . ALA A 1 182 ? -32.362 26.427 25.130 1.00 81.31 182 ALA A CA 1
ATOM 1401 C C . ALA A 1 182 ? -33.478 25.624 25.830 1.00 81.31 182 ALA A C 1
ATOM 1403 O O . ALA A 1 182 ? -34.353 26.221 26.462 1.00 81.31 182 ALA A O 1
ATOM 1404 N N . GLU A 1 183 ? -33.457 24.288 25.748 1.00 81.88 183 GLU A N 1
ATOM 1405 C CA . GLU A 1 183 ? -34.403 23.426 26.474 1.00 81.88 183 GLU A CA 1
ATOM 1406 C C . GLU A 1 183 ? -34.150 23.427 27.983 1.00 81.88 183 GLU A C 1
ATOM 1408 O O . GLU A 1 183 ? -35.103 23.530 28.758 1.00 81.88 183 GLU A O 1
ATOM 1413 N N . GLN A 1 184 ? -32.882 23.386 28.403 1.00 78.81 184 GLN A N 1
ATOM 1414 C CA . GLN A 1 184 ? -32.496 23.457 29.814 1.00 78.81 184 GLN A CA 1
ATOM 1415 C C . GLN A 1 184 ? -32.991 24.764 30.450 1.00 78.81 184 GLN A C 1
ATOM 1417 O O . GLN A 1 184 ? -33.643 24.751 31.490 1.00 78.81 184 GLN A O 1
ATOM 1422 N N . GLN A 1 185 ? -32.782 25.894 29.768 1.00 79.00 185 GLN A N 1
ATOM 1423 C CA . GLN A 1 185 ? -33.194 27.199 30.277 1.00 79.00 185 GLN A CA 1
ATOM 1424 C C . GLN A 1 185 ? -34.720 27.352 30.353 1.00 79.00 185 GLN A C 1
ATOM 1426 O O . GLN A 1 185 ? -35.222 28.008 31.262 1.00 79.00 185 GLN A O 1
ATOM 1431 N N . LYS A 1 186 ? -35.479 26.719 29.447 1.00 80.19 186 LYS A N 1
ATOM 1432 C CA . LYS A 1 186 ? -36.944 26.656 29.573 1.00 80.19 186 LYS A CA 1
ATOM 1433 C C . LYS A 1 186 ? -37.375 25.840 30.789 1.00 80.19 186 LYS A C 1
ATOM 1435 O O . LYS A 1 186 ? -38.261 26.280 31.513 1.00 80.19 186 LYS A O 1
ATOM 1440 N N . GLN A 1 187 ? -36.732 24.701 31.043 1.00 76.19 187 GLN A N 1
ATOM 1441 C CA . GLN A 1 187 ? -37.049 23.862 32.201 1.00 76.19 187 GLN A CA 1
ATOM 1442 C C . GLN A 1 187 ? -36.666 24.518 33.533 1.00 76.19 187 GLN A C 1
ATOM 1444 O O . GLN A 1 187 ? -37.402 24.369 34.505 1.00 76.19 187 GLN A O 1
ATOM 1449 N N . ASP A 1 188 ? -35.559 25.260 33.578 1.00 73.06 188 ASP A N 1
ATOM 1450 C CA . ASP A 1 188 ? -35.109 25.956 34.789 1.00 73.06 188 ASP A CA 1
ATOM 1451 C C . ASP A 1 188 ? -35.995 27.170 35.118 1.00 73.06 188 ASP A C 1
ATOM 1453 O O . ASP A 1 188 ? -36.254 27.450 36.287 1.00 73.06 188 ASP A O 1
ATOM 1457 N N . VAL A 1 189 ? -36.520 27.861 34.098 1.00 74.00 189 VAL A N 1
ATOM 1458 C CA . VAL A 1 189 ? -37.481 28.964 34.277 1.00 74.00 189 VAL A CA 1
ATOM 1459 C C . VAL A 1 189 ? -38.862 28.448 34.699 1.00 74.00 189 VAL A C 1
ATOM 1461 O O . VAL A 1 189 ? -39.527 29.083 35.513 1.00 74.00 189 VAL A O 1
ATOM 1464 N N . GLU A 1 190 ? -39.291 27.290 34.190 1.00 74.81 190 GLU A N 1
ATOM 1465 C CA . GLU A 1 190 ? -40.592 26.693 34.525 1.00 74.81 190 GLU A CA 1
ATOM 1466 C C . GLU A 1 190 ? -40.607 26.018 35.915 1.00 74.81 190 GLU A C 1
ATOM 1468 O O . GLU A 1 190 ? -41.667 25.885 36.521 1.00 74.81 190 GLU A O 1
ATOM 1473 N N . LYS A 1 191 ? -39.439 25.646 36.463 1.00 70.38 191 LYS A N 1
ATOM 1474 C CA . LYS A 1 191 ? -39.283 25.000 37.785 1.00 70.38 191 LYS A CA 1
ATOM 1475 C C . LYS A 1 191 ? -38.870 25.951 38.922 1.00 70.38 191 LYS A C 1
ATOM 1477 O O . LYS A 1 191 ? -38.362 25.488 39.945 1.00 70.38 191 LYS A O 1
ATOM 1482 N N . GLY A 1 192 ? -39.069 27.262 38.764 1.00 63.88 192 GLY A N 1
ATOM 1483 C CA . GLY A 1 192 ? -38.802 28.253 39.818 1.00 63.88 192 GLY A CA 1
ATOM 1484 C C . GLY A 1 192 ? -39.497 27.909 41.154 1.00 63.88 192 GLY A C 1
ATOM 1485 O O . GLY A 1 192 ? -40.547 27.267 41.138 1.00 63.88 192 GLY A O 1
ATOM 1486 N N . PRO A 1 193 ? -38.908 28.278 42.309 1.00 67.62 193 PRO A N 1
ATOM 1487 C CA . PRO A 1 193 ? -39.274 27.721 43.614 1.00 67.62 193 PRO A CA 1
ATOM 1488 C C . PRO A 1 193 ? -40.741 28.000 43.985 1.00 67.62 193 PRO A C 1
ATOM 1490 O O . PRO A 1 193 ? -41.187 29.144 43.890 1.00 67.62 193 PRO A O 1
ATOM 1493 N N . MET A 1 194 ? -41.453 26.941 44.404 1.00 64.25 194 MET A N 1
ATOM 1494 C CA . MET A 1 194 ? -42.758 27.019 45.086 1.00 64.25 194 MET A CA 1
ATOM 1495 C C . MET A 1 194 ? -42.650 27.728 46.434 1.00 64.25 194 MET A C 1
ATOM 1497 O O . MET A 1 194 ? -41.638 27.494 47.136 1.00 64.25 194 MET A O 1
#

InterPro domains:
  IPR004316 Sugar transporter SWEET repeat [PF03083] (26-113)
  IPR047664 Sugar transporter SWEET [PTHR10791] (33-142)

Sequence (194 aa):
MHGRAPPVRSTATRKSFTMHNPAHFIFGIFGNATALFLFLAPLITFKRVVRSKSTEQFSGIPYVMTLLNCLLSAWYGLPFVSKDNLLVSTINGTGAAIEAVYVLIFLIYAPRKERLKILSLFTAVMAIFSTVALVSLLVLHGQVPNGFGCVLGAVQLILYAIYRDGEASRSYDRTTDGSAMAEQQKQDVEKGPM

Solvent-accessible surface area (backbone atoms only — not comparable to f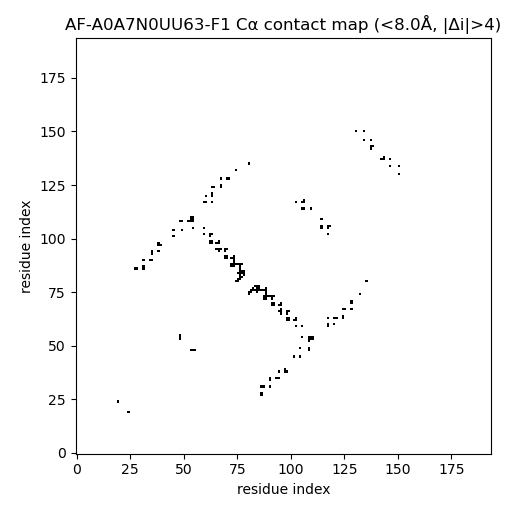ull-atom values): 10878 Å² total; per-residue (Å²): 138,89,80,78,79,80,83,82,77,79,74,73,78,73,74,72,74,74,73,70,58,64,65,62,55,52,54,47,52,56,51,42,56,54,50,50,53,59,66,51,58,56,49,66,59,51,55,46,28,67,71,69,61,32,43,83,89,65,74,58,62,64,40,49,53,50,26,45,53,17,49,53,45,18,54,47,12,32,70,90,73,28,72,95,29,51,74,50,16,53,45,21,46,52,40,25,55,53,27,50,52,54,43,50,52,39,58,70,35,34,57,71,72,58,26,51,53,46,51,52,50,43,54,51,44,52,52,52,51,51,49,52,52,49,53,51,50,31,53,77,69,70,42,52,87,65,44,57,59,53,52,53,52,50,52,52,51,51,52,48,52,56,51,48,57,55,50,54,56,54,52,51,55,56,50,55,54,55,52,52,53,55,52,51,54,52,53,58,66,73,63,56,87,131

Radius of gyration: 29.13 Å; Cα contacts (8 Å, |Δi|>4): 112; chains: 1; bounding box: 78×44×112 Å